Protein AF-A0A7C1UQB9-F1 (afdb_monomer)

Secondary structure (DSSP, 8-state):
---SEEEEEEE-SSTT-EEEEEEE-S-TTT--GGG-TT--HHHHHT---TTTTS-HHHHHHHHHHTT-TTTTPPPP-SSTTT-S--HHHHHHTTS----EEEEETTS-EEEEES-GGG--TT--SSSEESS--SS-PPPEEEEEETTTTEEEEESS--TTTTT-EEEEEEEEEEESSSPPPTT-EEEEESSTTPPPEEEEEEEEETTEEEEEEEEEE---TTSEEEEEETTEEEEEEEE-

pLDDT: mean 87.58, std 12.34, range [40.75, 98.19]

Sequence (240 aa):
MGHYSRLRQRQNQEVGSEDYELLKGVDDNKDQSYFLWTLGQEELSKTLFPIGKYQKSEVRKLAEKFGLPTAQKKDSQGLCFMGMLDMKEFLKEFIPEKKGQVLNESGKVVGEHDGASFYTIGQRHGFVITQKSTEEEPYYIVDKDVEKNTLTVSSKENMEHVGGRKTVTLHDTNWIGEEPKEGKSYRARVRYRGELLECSVKMLNESRAEVTFEENQIAPAGQSLVIYDGERCLGGGVID

Foldseek 3Di:
DQALWAKDFDDDPDPPDGQIFIFFQPALLRTDVLVVLQDAPVNSVVDHHPDSPDHPVVVLVVCVVVVPPCSPPDDFDDDPPPGPDDPLVVVCVPDPFDKEFEAEPVRDGQFIARAQVSDFQQDQDRTDGPRDDPDPQTKTFLDTDRVRRYTYIDSDPDLVSSVFDQKWKFFQWDFHGDDFDAPDWWWKDLAVSRDTFIWGWADPDPGMIMIGGPDTGDRTAQTWMWIGDVRTTGHTGGTD

Structure (mmCIF, N/CA/C/O backbone):
data_AF-A0A7C1UQB9-F1
#
_entry.id   AF-A0A7C1UQB9-F1
#
loop_
_atom_site.group_PDB
_atom_site.id
_atom_site.type_symbol
_atom_site.label_atom_id
_atom_site.label_alt_id
_atom_site.label_comp_id
_atom_site.label_asym_id
_atom_site.label_entity_id
_atom_site.label_seq_id
_atom_site.pdbx_PDB_ins_code
_atom_site.Cartn_x
_atom_site.Cartn_y
_atom_site.Cartn_z
_atom_site.occupancy
_atom_site.B_iso_or_equiv
_atom_site.auth_seq_id
_atom_site.auth_comp_id
_atom_site.auth_asym_id
_atom_site.auth_atom_id
_atom_site.pdbx_PDB_model_num
ATOM 1 N N . MET A 1 1 ? -18.032 6.349 5.925 1.00 85.06 1 MET A N 1
ATOM 2 C CA . MET A 1 1 ? -17.714 5.864 4.563 1.00 85.06 1 MET A CA 1
ATOM 3 C C . MET A 1 1 ? -18.116 4.403 4.388 1.00 85.06 1 MET A C 1
ATOM 5 O O . MET A 1 1 ? -18.142 3.667 5.365 1.00 85.06 1 MET A O 1
ATOM 9 N N . GLY A 1 2 ? -18.385 3.967 3.154 1.00 90.88 2 GLY A N 1
ATOM 10 C CA . GLY A 1 2 ? -18.660 2.561 2.813 1.00 90.88 2 GLY A CA 1
ATOM 11 C C . GLY A 1 2 ? -17.405 1.690 2.677 1.00 90.88 2 GLY A C 1
ATOM 12 O O . GLY A 1 2 ? -17.389 0.803 1.830 1.00 90.88 2 GLY A O 1
ATOM 13 N N . HIS A 1 3 ? -16.358 1.976 3.457 1.00 94.75 3 HIS A N 1
ATOM 14 C CA . HIS A 1 3 ? -15.124 1.194 3.469 1.00 94.75 3 HIS A CA 1
ATOM 15 C C . HIS A 1 3 ? -15.242 0.015 4.442 1.00 94.75 3 HIS A C 1
ATOM 17 O O . HIS A 1 3 ? -15.782 0.163 5.543 1.00 94.75 3 HIS A O 1
ATOM 23 N N . TYR A 1 4 ? -14.706 -1.140 4.052 1.00 96.00 4 TYR A N 1
ATOM 24 C CA . TYR A 1 4 ? -14.561 -2.326 4.901 1.00 96.00 4 TYR A CA 1
ATOM 25 C C . TYR A 1 4 ? -13.334 -2.175 5.807 1.00 96.00 4 TYR A C 1
ATOM 27 O O . TYR A 1 4 ? -12.339 -2.879 5.672 1.00 96.00 4 TYR A O 1
ATOM 35 N N . SER A 1 5 ? -13.425 -1.230 6.732 1.00 97.00 5 SER A N 1
ATOM 36 C CA . SER A 1 5 ? -12.431 -0.963 7.776 1.00 97.00 5 SER A CA 1
ATOM 37 C C . SER A 1 5 ? -13.165 -0.715 9.086 1.00 97.00 5 SER A C 1
ATOM 39 O O . SER A 1 5 ? -14.371 -0.476 9.086 1.00 97.00 5 SER A O 1
ATOM 41 N N . ARG A 1 6 ? -12.484 -0.782 10.221 1.00 97.31 6 ARG A N 1
ATOM 42 C CA . ARG A 1 6 ? -13.092 -0.495 11.524 1.00 97.31 6 ARG A CA 1
ATOM 43 C C . ARG A 1 6 ? -12.356 0.658 12.189 1.00 97.31 6 ARG A C 1
ATOM 45 O O . ARG A 1 6 ? -11.194 0.910 11.899 1.00 97.31 6 ARG A O 1
ATOM 52 N N . LEU A 1 7 ? -13.062 1.349 13.072 1.00 95.38 7 LEU A N 1
ATOM 53 C CA . LEU A 1 7 ? -12.510 2.390 13.926 1.00 95.38 7 LEU A CA 1
ATOM 54 C C . LEU A 1 7 ? -12.651 1.928 15.370 1.00 95.38 7 LEU A C 1
ATOM 56 O O . LEU A 1 7 ? -13.720 1.441 15.752 1.00 95.38 7 LEU A O 1
ATOM 60 N N . ARG A 1 8 ? -11.596 2.083 16.163 1.00 93.88 8 ARG A N 1
ATOM 61 C CA . ARG A 1 8 ? -11.641 1.880 17.609 1.00 93.88 8 ARG A CA 1
ATOM 62 C C . ARG A 1 8 ? -11.095 3.121 18.292 1.00 93.88 8 ARG A C 1
ATOM 64 O O . ARG A 1 8 ? -9.966 3.502 18.038 1.00 93.88 8 ARG A O 1
ATOM 71 N N . GLN A 1 9 ? -11.893 3.734 19.154 1.00 90.00 9 GLN A N 1
ATOM 72 C CA . GLN A 1 9 ? -11.428 4.807 20.025 1.00 90.00 9 GLN A CA 1
ATOM 73 C C . GLN A 1 9 ? -10.827 4.171 21.280 1.00 90.00 9 GLN A C 1
ATOM 75 O O . GLN A 1 9 ? -11.500 3.383 21.953 1.00 90.00 9 GLN A O 1
ATOM 80 N N . ARG A 1 10 ? -9.563 4.466 21.585 1.00 81.94 10 ARG A N 1
ATOM 81 C CA . ARG A 1 10 ? -8.972 4.107 22.872 1.00 81.94 10 ARG A CA 1
ATOM 82 C C . ARG A 1 10 ? -9.462 5.082 23.928 1.00 81.94 10 ARG A C 1
ATOM 84 O O . ARG A 1 10 ? -9.469 6.292 23.730 1.00 81.94 10 ARG A O 1
ATOM 91 N N . GLN A 1 11 ? -9.844 4.544 25.077 1.00 67.00 11 GLN A N 1
ATOM 92 C CA . GLN A 1 11 ? -10.035 5.350 26.273 1.00 67.00 11 GLN A CA 1
ATOM 93 C C . GLN A 1 11 ? -8.663 5.529 26.925 1.00 67.00 11 GLN A C 1
ATOM 95 O O . GLN A 1 11 ? -8.243 4.675 27.703 1.00 67.00 11 GLN A O 1
ATOM 100 N N . ASN A 1 12 ? -7.934 6.588 26.571 1.00 57.72 12 ASN A N 1
ATOM 101 C CA . ASN A 1 12 ? -6.757 6.965 27.348 1.00 57.72 12 ASN A CA 1
ATOM 102 C C . ASN A 1 12 ? -7.190 7.633 28.661 1.00 57.72 12 ASN A C 1
ATOM 104 O O . ASN A 1 12 ? -8.192 8.344 28.714 1.00 57.72 12 ASN A O 1
ATOM 108 N N . GLN A 1 13 ? -6.432 7.379 29.733 1.00 50.91 13 GLN A N 1
ATOM 109 C CA . GLN A 1 13 ? -6.670 7.938 31.072 1.00 50.91 13 GLN A CA 1
ATOM 110 C C . GLN A 1 13 ? -6.318 9.436 31.178 1.00 50.91 13 GLN A C 1
ATOM 112 O O . GLN A 1 13 ? -6.621 10.061 32.193 1.00 50.91 13 GLN A O 1
ATOM 117 N N . GLU A 1 14 ? -5.717 10.025 30.139 1.00 51.53 14 GLU A N 1
ATOM 118 C CA . GLU A 1 14 ? -5.469 11.465 30.051 1.00 51.53 14 GLU A CA 1
ATOM 119 C C . GLU A 1 14 ? -6.634 12.180 29.361 1.00 51.53 14 GLU A C 1
ATOM 121 O O . GLU A 1 14 ? -6.952 11.939 28.193 1.00 51.53 14 GLU A O 1
ATOM 126 N N . VAL A 1 15 ? -7.269 13.085 30.108 1.00 40.75 15 VAL A N 1
ATOM 127 C CA . VAL A 1 15 ? -8.387 13.917 29.656 1.00 40.75 15 VAL A CA 1
ATOM 128 C C . VAL A 1 15 ? -7.940 14.765 28.458 1.00 40.75 15 VAL A C 1
ATOM 130 O O . VAL A 1 15 ? -7.177 15.711 28.625 1.00 40.75 15 VAL A O 1
ATOM 133 N N . GLY A 1 16 ? -8.429 14.433 27.259 1.00 48.41 16 GLY A N 1
ATOM 134 C CA . GLY A 1 16 ? -8.216 15.216 26.034 1.00 48.41 16 GLY A CA 1
ATOM 135 C C . GLY A 1 16 ? -7.436 14.528 24.907 1.00 48.41 16 GLY A C 1
ATOM 136 O O . GLY A 1 16 ? -7.349 15.109 23.831 1.00 48.41 16 GLY A O 1
ATOM 137 N N . SER A 1 17 ? -6.913 13.308 25.101 1.00 53.34 17 SER A N 1
ATOM 138 C CA . SER A 1 17 ? -6.318 12.518 24.007 1.00 53.34 17 SER A CA 1
ATOM 139 C C . SER A 1 17 ? -7.316 11.479 23.479 1.00 53.34 17 SER A C 1
ATOM 141 O O . SER A 1 17 ? -7.445 10.375 24.005 1.00 53.34 17 SER A O 1
ATOM 143 N N . GLU A 1 18 ? -8.083 11.835 22.449 1.00 58.25 18 GLU A N 1
ATOM 144 C CA . GLU A 1 18 ? -8.834 10.834 21.687 1.00 58.25 18 GLU A CA 1
ATOM 145 C C . GLU A 1 18 ? -7.861 10.126 20.734 1.00 58.25 18 GLU A C 1
ATOM 147 O O . GLU A 1 18 ? -7.524 10.664 19.686 1.00 58.25 18 GLU A O 1
ATOM 152 N N . ASP A 1 19 ? -7.372 8.944 21.123 1.00 85.06 19 ASP A N 1
ATOM 153 C CA . ASP A 1 19 ? -6.514 8.106 20.272 1.00 85.06 19 ASP A CA 1
ATOM 154 C C . ASP A 1 19 ? -7.395 7.130 19.475 1.00 85.06 19 ASP A C 1
ATOM 156 O O . ASP A 1 19 ? -7.968 6.170 20.008 1.00 85.06 19 ASP A O 1
ATOM 160 N N . TYR A 1 20 ? -7.572 7.424 18.192 1.00 92.06 20 TYR A N 1
ATOM 161 C CA . TYR A 1 20 ? -8.331 6.628 17.241 1.00 92.06 20 TYR A CA 1
ATOM 162 C C . TYR A 1 20 ? -7.428 5.642 16.504 1.00 92.06 20 TYR A C 1
ATOM 164 O O . TYR A 1 20 ? -6.434 5.999 15.879 1.00 92.06 20 TYR A O 1
ATOM 172 N N . GLU A 1 21 ? -7.836 4.379 16.486 1.00 94.94 21 GLU A N 1
ATOM 173 C CA . GLU A 1 21 ? -7.152 3.318 15.763 1.00 94.94 21 GLU A CA 1
ATOM 174 C C . GLU A 1 21 ? -7.953 2.903 14.533 1.00 94.94 21 GLU A C 1
ATOM 176 O O . GLU A 1 21 ? -9.110 2.470 14.628 1.00 94.94 21 GLU A O 1
ATOM 181 N N . LEU A 1 22 ? -7.300 2.955 13.373 1.00 96.88 22 LEU A N 1
ATOM 182 C CA . LEU A 1 22 ? -7.785 2.299 12.170 1.00 96.88 22 LEU A CA 1
ATOM 183 C C . LEU A 1 22 ? -7.499 0.800 12.272 1.00 96.88 22 LEU A C 1
ATOM 185 O O . LEU A 1 22 ? -6.358 0.370 12.430 1.00 96.88 22 LEU A O 1
ATOM 189 N N . LEU A 1 23 ? -8.538 -0.012 12.147 1.00 97.38 23 LEU A N 1
ATOM 190 C CA . LEU A 1 23 ? -8.438 -1.464 12.171 1.00 97.38 23 LEU A CA 1
ATOM 191 C C . LEU A 1 23 ? -8.854 -2.051 10.820 1.00 97.38 23 LEU A C 1
ATOM 193 O O . LEU A 1 23 ? -9.707 -1.500 10.112 1.00 97.38 23 LEU A O 1
ATOM 197 N N . LYS A 1 24 ? -8.307 -3.223 10.498 1.00 97.50 24 LYS A N 1
ATOM 198 C CA . LYS A 1 24 ? -8.750 -4.043 9.367 1.00 97.50 24 LYS A CA 1
ATOM 199 C C . LYS A 1 24 ? -10.249 -4.338 9.447 1.00 97.50 24 LYS A C 1
ATOM 201 O O . LYS A 1 24 ? -10.800 -4.527 10.540 1.00 97.50 24 LYS A O 1
ATOM 206 N N . GLY A 1 25 ? -10.909 -4.426 8.294 1.00 96.56 25 GLY A N 1
ATOM 207 C CA . GLY A 1 25 ? -12.244 -5.027 8.213 1.00 96.56 25 GLY A CA 1
ATOM 208 C C . GLY A 1 25 ? -12.223 -6.506 8.625 1.00 96.56 25 GLY A C 1
ATOM 209 O O . GLY A 1 25 ? -11.197 -7.162 8.484 1.00 96.56 25 GLY A O 1
ATOM 210 N N . VAL A 1 26 ? -13.343 -7.042 9.124 1.00 96.12 26 VAL A N 1
ATOM 211 C CA . VAL A 1 26 ? -13.446 -8.485 9.462 1.00 96.12 26 VAL A CA 1
ATOM 212 C C . VAL A 1 26 ? -13.459 -9.407 8.236 1.00 96.12 26 VAL A C 1
ATOM 214 O O . VAL A 1 26 ? -13.219 -10.605 8.358 1.00 96.12 26 VAL A O 1
ATOM 217 N N . ASP A 1 27 ? -13.763 -8.872 7.056 1.00 94.56 27 ASP A N 1
ATOM 218 C CA . ASP A 1 27 ? -13.652 -9.586 5.783 1.00 94.56 27 ASP A CA 1
ATOM 219 C C . ASP A 1 27 ? -12.266 -9.325 5.190 1.00 94.56 27 ASP A C 1
ATOM 221 O O . ASP A 1 27 ? -12.055 -8.290 4.563 1.00 94.56 27 ASP A O 1
ATOM 225 N N . ASP A 1 28 ? -11.315 -10.240 5.374 1.00 90.31 28 ASP A N 1
ATOM 226 C CA . ASP A 1 28 ? -9.933 -10.060 4.900 1.00 90.31 28 ASP A CA 1
ATOM 227 C C . ASP A 1 28 ? -9.827 -9.842 3.380 1.00 90.31 28 ASP A C 1
ATOM 229 O O . ASP A 1 28 ? -8.943 -9.124 2.911 1.00 90.31 28 ASP A O 1
ATOM 233 N N . ASN A 1 29 ? -10.750 -10.410 2.595 1.00 89.00 29 ASN A N 1
ATOM 234 C CA . ASN A 1 29 ? -10.761 -10.259 1.136 1.00 89.00 29 ASN A CA 1
ATOM 235 C C . ASN A 1 29 ? -11.266 -8.882 0.693 1.00 89.00 29 ASN A C 1
ATOM 237 O O . ASN A 1 29 ? -11.053 -8.453 -0.454 1.00 89.00 29 ASN A O 1
ATOM 241 N N . LYS A 1 30 ? -11.994 -8.204 1.579 1.00 92.38 30 LYS A N 1
ATOM 242 C CA . LYS A 1 30 ? -12.620 -6.912 1.316 1.00 92.38 3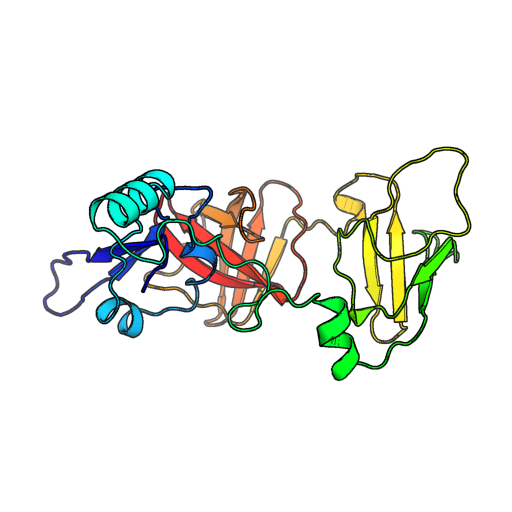0 LYS A CA 1
ATOM 243 C C . LYS A 1 30 ? -12.075 -5.801 2.186 1.00 92.38 30 LYS A C 1
ATOM 245 O O . LYS A 1 30 ? -12.398 -4.667 1.870 1.00 92.38 30 LYS A O 1
ATOM 250 N N . ASP A 1 31 ? -11.235 -6.100 3.174 1.00 94.25 31 ASP A N 1
ATOM 251 C CA . ASP A 1 31 ? -10.515 -5.136 3.998 1.00 94.25 31 ASP A CA 1
ATOM 252 C C . ASP A 1 31 ? -9.956 -4.012 3.127 1.00 94.25 31 ASP A C 1
ATOM 254 O O . ASP A 1 31 ? -9.338 -4.258 2.092 1.00 94.25 31 ASP A O 1
ATOM 258 N N . GLN A 1 32 ? -10.225 -2.774 3.525 1.00 95.44 32 GLN A N 1
ATOM 259 C CA . GLN A 1 32 ? -9.829 -1.572 2.795 1.00 95.44 32 GLN A CA 1
ATOM 260 C C . GLN A 1 32 ? -8.933 -0.655 3.623 1.00 95.44 32 GLN A C 1
ATOM 262 O O . GLN A 1 32 ? -8.628 0.448 3.177 1.00 95.44 32 GLN A O 1
ATOM 267 N N . SER A 1 33 ? -8.458 -1.109 4.787 1.00 96.69 33 SER A N 1
ATOM 268 C CA . SER A 1 33 ? -7.505 -0.358 5.614 1.00 96.69 33 SER A CA 1
ATOM 269 C C . SER A 1 33 ? -6.250 0.055 4.836 1.00 96.69 33 SER A C 1
ATOM 271 O O . SER A 1 33 ? -5.761 1.161 5.025 1.00 96.69 33 SER A O 1
ATOM 273 N N . TYR A 1 34 ? -5.811 -0.774 3.880 1.00 96.94 34 TYR A N 1
ATOM 274 C CA . TYR A 1 34 ? -4.671 -0.495 3.000 1.00 96.94 34 TYR A CA 1
ATOM 275 C C . TYR A 1 34 ? -4.805 0.817 2.216 1.00 96.94 34 TYR A C 1
ATOM 277 O O . TYR A 1 34 ? -3.799 1.434 1.923 1.00 96.94 34 TYR A O 1
ATOM 285 N N . PHE A 1 35 ? -6.012 1.267 1.866 1.00 96.06 35 PHE A N 1
ATOM 286 C CA . PHE A 1 35 ? -6.196 2.530 1.134 1.00 96.06 35 PHE A CA 1
ATOM 287 C C . PHE A 1 35 ? -6.356 3.746 2.046 1.00 96.06 35 PHE A C 1
ATOM 289 O O . PHE A 1 35 ? -6.451 4.867 1.562 1.00 96.06 35 PHE A O 1
ATOM 296 N N . LEU A 1 36 ? -6.446 3.525 3.355 1.00 96.75 36 LEU A N 1
ATOM 297 C CA . LEU A 1 36 ? -6.761 4.551 4.345 1.00 96.75 36 LEU A CA 1
ATOM 298 C C . LEU A 1 36 ? -5.555 4.871 5.239 1.00 96.75 36 LEU A C 1
ATOM 300 O O . LEU A 1 36 ? -5.718 5.535 6.258 1.00 96.75 36 LEU A O 1
ATOM 304 N N . TRP A 1 37 ? -4.357 4.400 4.873 1.00 96.44 37 TRP A N 1
ATOM 305 C CA . TRP A 1 37 ? -3.131 4.591 5.655 1.00 96.44 37 TRP A CA 1
ATOM 306 C C . TRP A 1 37 ? -2.721 6.063 5.789 1.00 96.44 37 TRP A C 1
ATOM 308 O O . TRP A 1 37 ? -2.002 6.398 6.722 1.00 96.44 37 TRP A O 1
ATOM 318 N N . THR A 1 38 ? -3.191 6.930 4.888 1.00 95.94 38 THR A N 1
ATOM 319 C CA . THR A 1 38 ? -2.917 8.375 4.880 1.00 95.94 38 THR A CA 1
ATOM 320 C C . THR A 1 38 ? -3.830 9.182 5.805 1.00 95.94 38 THR A C 1
ATOM 322 O O . THR A 1 38 ? -3.661 10.392 5.900 1.00 95.94 38 THR A O 1
ATOM 325 N N . LEU A 1 39 ? -4.847 8.569 6.424 1.00 95.12 39 LEU A N 1
ATOM 326 C CA . LEU A 1 39 ? -5.713 9.282 7.369 1.00 95.12 39 LEU A CA 1
ATOM 327 C C . LEU A 1 39 ? -4.944 9.578 8.663 1.00 95.12 39 LEU A C 1
ATOM 329 O O . LEU A 1 39 ? -4.170 8.739 9.114 1.00 95.12 39 LEU A O 1
ATOM 333 N N . GLY A 1 40 ? -5.170 10.740 9.273 1.00 92.94 40 GLY A N 1
ATOM 334 C CA . GLY A 1 40 ? -4.663 11.087 10.597 1.00 92.94 40 GLY A CA 1
ATOM 335 C C . GLY A 1 40 ? -5.748 11.005 11.674 1.00 92.94 40 GLY A C 1
ATOM 336 O O . GLY A 1 40 ? -6.897 10.625 11.424 1.00 92.94 40 GLY A O 1
ATOM 337 N N . GLN A 1 41 ? -5.384 11.381 12.902 1.00 92.44 41 GLN A N 1
ATOM 338 C CA . GLN A 1 41 ? -6.307 11.405 14.044 1.00 92.44 41 GLN A CA 1
ATOM 339 C C . GLN A 1 41 ? -7.515 12.319 13.803 1.00 92.44 41 GLN A C 1
ATOM 341 O O . GLN A 1 41 ? -8.647 11.948 14.122 1.00 92.44 41 GLN A O 1
ATOM 346 N N . GLU A 1 42 ? -7.302 13.492 13.198 1.00 91.81 42 GLU A N 1
ATOM 347 C CA . GLU A 1 42 ? -8.382 14.445 12.947 1.00 91.81 42 GLU A CA 1
ATOM 348 C C . GLU A 1 42 ? -9.429 13.860 11.987 1.00 91.81 42 GLU A C 1
ATOM 350 O O . GLU A 1 42 ? -10.628 13.902 12.278 1.00 91.81 42 GLU A O 1
ATOM 355 N N . GLU A 1 43 ? -9.008 13.266 10.868 1.00 93.88 43 GLU A N 1
ATOM 356 C CA . GLU A 1 43 ? -9.931 12.657 9.909 1.00 93.88 43 GLU A CA 1
ATOM 357 C C . GLU A 1 43 ? -10.656 11.456 10.517 1.00 93.88 43 GLU A C 1
ATOM 359 O O . GLU A 1 43 ? -11.862 11.278 10.304 1.00 93.88 43 GLU A O 1
ATOM 364 N N . LEU A 1 44 ? -9.943 10.632 11.290 1.00 94.19 44 LEU A N 1
ATOM 365 C CA . LEU A 1 44 ? -10.526 9.467 11.948 1.00 94.19 44 LEU A CA 1
ATOM 366 C C . LEU A 1 44 ? -11.573 9.858 12.995 1.00 94.19 44 LEU A C 1
ATOM 368 O O . LEU A 1 44 ? -12.626 9.218 13.032 1.00 94.19 44 LEU A O 1
ATOM 372 N N . SER A 1 45 ? -11.360 10.942 13.750 1.00 92.50 45 SER A N 1
ATOM 373 C CA . SER A 1 45 ? -12.326 11.444 14.744 1.00 92.50 45 SER A CA 1
ATOM 374 C C . SER A 1 45 ? -13.690 11.802 14.142 1.00 92.50 45 SER A C 1
ATOM 376 O O . SER A 1 45 ? -14.732 11.688 14.788 1.00 92.50 45 SER A O 1
ATOM 378 N N . LYS A 1 46 ? -13.703 12.175 12.858 1.00 93.81 46 LYS A N 1
ATOM 379 C CA . LYS A 1 46 ? -14.898 12.593 12.110 1.00 93.81 46 LYS A CA 1
ATOM 380 C C . LYS A 1 46 ? -15.442 11.487 11.199 1.00 93.81 46 LYS A C 1
ATOM 382 O O . LYS A 1 46 ? -16.378 11.721 10.432 1.00 93.81 46 LYS A O 1
ATOM 387 N N . THR A 1 47 ? -14.880 10.276 11.257 1.00 94.38 47 THR A N 1
ATOM 388 C CA . THR A 1 47 ? -15.195 9.190 10.322 1.00 94.38 47 THR A CA 1
ATOM 389 C C . THR A 1 47 ? -15.942 8.037 10.988 1.00 94.38 47 THR A C 1
ATOM 391 O O . THR A 1 47 ? -15.607 7.571 12.067 1.00 94.38 47 THR A O 1
ATOM 394 N N . LEU A 1 48 ? -16.941 7.491 10.287 1.00 95.25 48 LEU A N 1
ATOM 395 C CA . LEU A 1 48 ? -17.626 6.253 10.671 1.00 95.25 48 LEU A CA 1
ATOM 396 C C . LEU A 1 48 ? -17.443 5.169 9.607 1.00 95.25 48 LEU A C 1
ATOM 398 O O . LEU A 1 48 ? -17.662 5.420 8.417 1.00 95.25 48 LEU A O 1
ATOM 402 N N . PHE A 1 49 ? -17.144 3.941 10.037 1.00 96.50 49 PHE A N 1
ATOM 403 C CA . PHE A 1 49 ? -17.099 2.755 9.174 1.00 96.50 49 PHE A CA 1
ATOM 404 C C . PHE A 1 49 ? -18.181 1.732 9.568 1.00 96.50 49 PHE A C 1
ATOM 406 O O . PHE A 1 49 ? -17.906 0.744 10.251 1.00 96.50 49 PHE A O 1
ATOM 413 N N . PRO A 1 50 ? -19.446 1.944 9.162 1.00 95.31 50 PRO A N 1
ATOM 414 C CA . PRO A 1 50 ? -20.569 1.127 9.623 1.00 95.31 50 PRO A CA 1
ATOM 415 C C . PRO A 1 50 ? -20.507 -0.332 9.154 1.00 95.31 50 PRO A C 1
ATOM 417 O O . PRO A 1 50 ? -21.091 -1.199 9.806 1.00 95.31 50 PRO A O 1
ATOM 420 N N . ILE A 1 51 ? -19.810 -0.607 8.045 1.00 95.88 51 ILE A N 1
ATOM 421 C CA . ILE A 1 51 ? -19.824 -1.921 7.394 1.00 95.88 51 ILE A CA 1
ATOM 422 C C . ILE A 1 51 ? -18.595 -2.791 7.668 1.00 95.88 51 ILE A C 1
ATOM 424 O O . ILE A 1 51 ? -18.652 -3.985 7.409 1.00 95.88 51 ILE A O 1
ATOM 428 N N . GLY A 1 52 ? -17.498 -2.256 8.213 1.00 95.31 52 GLY A N 1
ATOM 429 C CA . GLY A 1 52 ? -16.262 -3.040 8.358 1.00 95.31 52 GLY A CA 1
ATOM 430 C C . GLY A 1 52 ? -16.294 -4.128 9.429 1.00 95.31 52 GLY A C 1
ATOM 431 O O . GLY A 1 52 ? -15.313 -4.844 9.590 1.00 95.31 52 GLY A O 1
ATOM 432 N N . LYS A 1 53 ? -17.412 -4.261 10.146 1.00 96.25 53 LYS A N 1
ATOM 433 C CA . LYS A 1 53 ? -17.724 -5.348 11.086 1.00 96.25 53 LYS A CA 1
ATOM 434 C C . LYS A 1 53 ? -18.576 -6.468 10.468 1.00 96.25 53 LYS A C 1
ATOM 436 O O . LYS A 1 53 ? -18.997 -7.358 11.193 1.00 96.25 53 LYS A O 1
ATOM 441 N N . TYR A 1 54 ? -18.817 -6.423 9.159 1.00 96.50 54 TYR A N 1
ATOM 442 C CA . TYR A 1 54 ? -19.576 -7.433 8.427 1.00 96.50 54 TYR A CA 1
ATOM 443 C C . TYR A 1 54 ? -18.743 -8.049 7.307 1.00 96.50 54 TYR A C 1
ATOM 445 O O . TYR A 1 54 ? -17.945 -7.368 6.658 1.00 96.50 54 TYR A O 1
ATOM 453 N N . GLN A 1 55 ? -19.013 -9.319 7.022 1.00 96.50 55 GLN A N 1
ATOM 454 C CA . GLN A 1 55 ? -18.646 -9.940 5.757 1.00 96.50 55 GLN A CA 1
ATOM 455 C C . GLN A 1 55 ? -19.405 -9.268 4.612 1.00 96.50 55 GLN A C 1
ATOM 457 O O . GLN A 1 55 ? -20.570 -8.877 4.747 1.00 96.50 55 GLN A O 1
ATOM 462 N N . LYS A 1 56 ? -18.794 -9.177 3.430 1.00 93.44 56 LYS A N 1
ATOM 463 C CA . LYS A 1 56 ? -19.463 -8.603 2.250 1.00 93.44 56 LYS A CA 1
ATOM 464 C C . LYS A 1 56 ? -20.776 -9.308 1.912 1.00 93.44 56 LYS A C 1
ATOM 466 O O . LYS A 1 56 ? -21.730 -8.666 1.467 1.00 93.44 56 LYS A O 1
ATOM 471 N N . SER A 1 57 ? -20.830 -10.620 2.126 1.00 94.19 57 SER A N 1
ATOM 472 C CA . SER A 1 57 ? -22.036 -11.427 1.934 1.00 94.19 57 SER A CA 1
ATOM 473 C C . SER A 1 57 ? -23.168 -11.015 2.882 1.00 94.19 57 SER A C 1
ATOM 475 O O . SER A 1 57 ? -24.322 -10.962 2.463 1.00 94.19 57 SER A O 1
ATOM 477 N N . GLU A 1 58 ? -22.858 -10.651 4.126 1.00 95.56 58 GLU A N 1
ATOM 478 C CA . GLU A 1 58 ? -23.835 -10.160 5.104 1.00 95.56 58 GLU A CA 1
ATOM 479 C C . GLU A 1 58 ? -24.359 -8.778 4.720 1.00 95.56 58 GLU A C 1
ATOM 481 O O . GLU A 1 58 ? -25.567 -8.551 4.751 1.00 95.56 58 GLU A O 1
ATOM 486 N N . VAL A 1 59 ? -23.480 -7.878 4.265 1.00 95.00 59 VAL A N 1
ATOM 487 C CA . VAL A 1 59 ? -23.891 -6.555 3.767 1.00 95.00 59 VAL A CA 1
ATOM 488 C C . VAL A 1 59 ? -24.852 -6.686 2.582 1.00 95.00 59 VAL A C 1
ATOM 490 O O . VAL A 1 59 ? -25.839 -5.953 2.521 1.00 95.00 59 VAL A O 1
ATOM 493 N N . ARG A 1 60 ? -24.625 -7.642 1.667 1.00 93.62 60 ARG A N 1
ATOM 494 C CA . ARG A 1 60 ? -25.565 -7.917 0.564 1.00 93.62 60 ARG A CA 1
ATOM 495 C C . ARG A 1 60 ? -26.911 -8.440 1.056 1.00 93.62 60 ARG A C 1
ATOM 497 O O . ARG A 1 60 ? -27.934 -7.906 0.643 1.00 93.62 60 ARG A O 1
ATOM 504 N N . LYS A 1 61 ? -26.921 -9.397 1.989 1.00 95.44 61 LYS A N 1
ATOM 505 C CA . LYS A 1 61 ? -28.164 -9.901 2.603 1.00 95.44 61 LYS A CA 1
ATOM 506 C C . LYS A 1 61 ? -28.955 -8.789 3.292 1.00 95.44 61 LYS A C 1
ATOM 508 O O . LYS A 1 61 ? -30.175 -8.743 3.177 1.00 95.44 61 LYS A O 1
ATOM 513 N N . LEU A 1 62 ? -28.277 -7.876 3.991 1.00 95.44 62 LEU A N 1
ATOM 514 C CA . LEU A 1 62 ? -28.916 -6.707 4.598 1.00 95.44 62 LEU A CA 1
ATOM 515 C C . LEU A 1 62 ? -29.493 -5.776 3.526 1.00 95.44 62 LEU A C 1
ATOM 517 O O . LEU A 1 62 ? -30.639 -5.355 3.647 1.00 95.44 62 LEU A O 1
ATOM 521 N N . ALA A 1 63 ? -28.740 -5.494 2.462 1.00 95.75 63 ALA A N 1
ATOM 522 C CA . ALA A 1 63 ? -29.217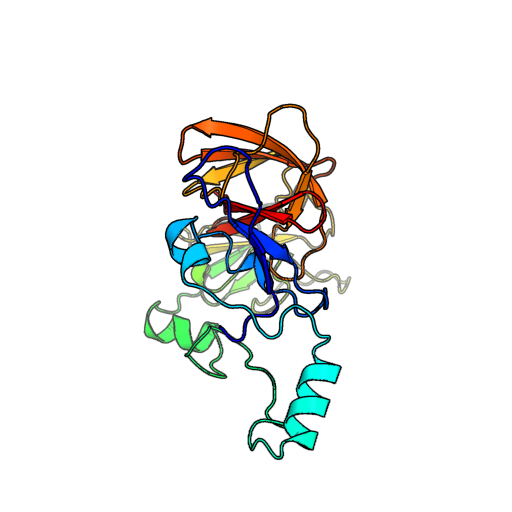 -4.659 1.364 1.00 95.75 63 ALA A CA 1
ATOM 523 C C . ALA A 1 63 ? -30.461 -5.250 0.676 1.00 95.75 63 ALA A C 1
ATOM 525 O O . ALA A 1 63 ? -31.409 -4.513 0.418 1.00 95.75 63 ALA A O 1
ATOM 526 N N . GLU A 1 64 ? -30.490 -6.564 0.438 1.00 95.50 64 GLU A N 1
ATOM 527 C CA . GLU A 1 64 ? -31.665 -7.280 -0.080 1.00 95.50 64 GLU A CA 1
ATOM 528 C C . GLU A 1 64 ? -32.845 -7.202 0.893 1.00 95.50 64 GLU A C 1
ATOM 530 O O . GLU A 1 64 ? -33.945 -6.818 0.501 1.00 95.50 64 GLU A O 1
ATOM 535 N N . LYS A 1 65 ? -32.607 -7.499 2.179 1.00 96.94 65 LYS A N 1
ATOM 536 C CA . LYS A 1 65 ? -33.628 -7.455 3.236 1.00 96.94 65 LYS A CA 1
ATOM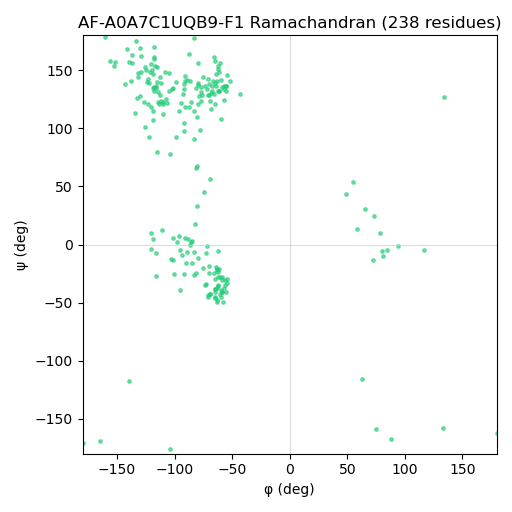 537 C C . LYS A 1 65 ? -34.294 -6.082 3.349 1.00 96.94 65 LYS A C 1
ATOM 539 O O . LYS A 1 65 ? -35.490 -6.010 3.612 1.00 96.94 65 LYS A O 1
ATOM 544 N N . PHE A 1 66 ? -33.530 -5.006 3.173 1.00 96.69 66 PHE A N 1
ATOM 545 C CA . PHE A 1 66 ? -34.034 -3.632 3.225 1.00 96.69 66 PHE A CA 1
ATOM 546 C C . PHE A 1 66 ? -34.487 -3.087 1.861 1.00 96.69 66 PHE A C 1
ATOM 548 O O . PHE A 1 66 ? -34.833 -1.912 1.770 1.00 96.69 66 PHE A O 1
ATOM 555 N N . GLY A 1 67 ? -34.492 -3.908 0.805 1.00 95.25 67 GLY A N 1
ATOM 556 C CA . GLY A 1 67 ? -34.969 -3.507 -0.520 1.00 95.25 67 GLY A CA 1
ATOM 557 C C . GLY A 1 67 ? -34.125 -2.417 -1.186 1.00 95.25 67 GLY A C 1
ATOM 558 O O . GLY A 1 67 ? -34.655 -1.604 -1.942 1.00 95.25 67 GLY 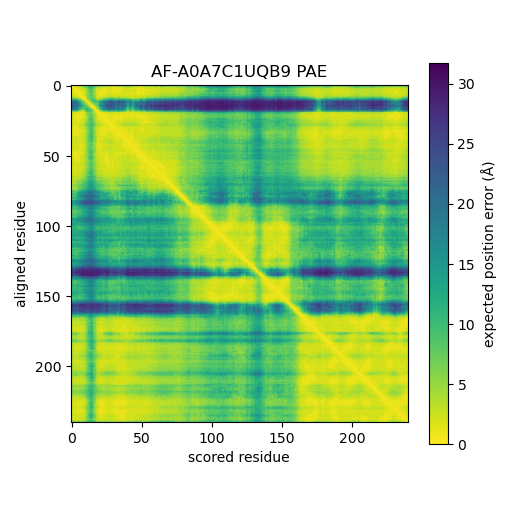A O 1
ATOM 559 N N . LEU A 1 68 ? -32.819 -2.358 -0.903 1.00 95.38 68 LEU A N 1
ATOM 560 C CA . LEU A 1 68 ? -31.942 -1.344 -1.488 1.00 95.38 68 LEU A CA 1
ATOM 561 C C . LEU A 1 68 ? -31.692 -1.637 -2.980 1.00 95.38 68 LEU A C 1
ATOM 563 O O . LEU A 1 68 ? -31.299 -2.754 -3.325 1.00 95.38 68 LEU A O 1
ATOM 567 N N . PRO A 1 69 ? -31.792 -0.639 -3.880 1.00 91.06 69 PRO A N 1
ATOM 568 C CA . PRO A 1 69 ? -31.598 -0.842 -5.322 1.00 91.06 69 PRO A CA 1
ATOM 569 C C . PRO A 1 69 ? -30.168 -1.276 -5.682 1.00 91.06 69 PRO A C 1
ATOM 571 O O . PRO A 1 69 ? -29.917 -1.837 -6.745 1.00 91.06 69 PRO A O 1
ATOM 574 N N . THR A 1 70 ? -29.209 -1.034 -4.789 1.00 90.38 70 THR A N 1
ATOM 575 C CA . THR A 1 70 ? -27.803 -1.413 -4.951 1.00 90.38 70 THR A CA 1
ATOM 576 C C . THR A 1 70 ? -27.489 -2.834 -4.482 1.00 90.38 70 THR A C 1
ATOM 578 O O . THR A 1 70 ? -26.342 -3.254 -4.622 1.00 90.38 70 THR A O 1
ATOM 581 N N . ALA A 1 71 ? -28.466 -3.592 -3.968 1.00 89.62 71 ALA A N 1
ATOM 582 C CA . ALA A 1 71 ? -28.251 -4.919 -3.385 1.00 89.62 71 ALA A CA 1
ATOM 583 C C . ALA A 1 71 ? -27.540 -5.904 -4.334 1.00 89.62 71 ALA A C 1
ATOM 585 O O . ALA A 1 71 ? -26.620 -6.609 -3.919 1.00 89.62 71 ALA A O 1
ATOM 586 N N . GLN A 1 72 ? -27.911 -5.886 -5.620 1.00 86.06 72 GLN A N 1
ATOM 587 C CA . GLN A 1 72 ? -27.323 -6.739 -6.664 1.00 86.06 72 GLN A CA 1
ATOM 588 C C . GLN A 1 72 ? -26.247 -6.039 -7.504 1.00 86.06 72 GLN A C 1
ATOM 590 O O . GLN A 1 72 ? -25.711 -6.625 -8.448 1.00 86.06 72 GLN A O 1
ATOM 595 N N . LYS A 1 73 ? -25.909 -4.779 -7.196 1.00 87.12 73 LYS A N 1
ATOM 596 C CA . LYS A 1 73 ? -24.905 -4.042 -7.967 1.00 87.12 73 LYS A CA 1
ATOM 597 C C . LYS A 1 73 ? -23.538 -4.711 -7.783 1.00 87.12 73 LYS A C 1
ATOM 599 O O . LYS A 1 73 ? -23.103 -4.973 -6.659 1.00 87.12 73 LYS A O 1
ATOM 604 N N . LYS A 1 74 ? -22.853 -4.988 -8.899 1.00 84.31 74 LYS A N 1
ATOM 605 C CA . LYS A 1 74 ? -21.476 -5.502 -8.878 1.00 84.31 74 LYS A CA 1
ATOM 606 C C . LYS A 1 74 ? -20.548 -4.492 -8.199 1.00 84.31 74 LYS A C 1
ATOM 608 O O . LYS A 1 74 ? -20.765 -3.284 -8.277 1.00 84.31 74 LYS A O 1
ATOM 613 N N . ASP A 1 75 ? -19.516 -5.007 -7.538 1.00 78.81 75 ASP A N 1
ATOM 614 C CA . ASP A 1 75 ? -18.495 -4.166 -6.916 1.00 78.81 75 ASP A CA 1
ATOM 615 C C . ASP A 1 75 ? -17.742 -3.390 -8.002 1.00 78.81 75 ASP A C 1
ATOM 617 O O . ASP A 1 75 ? -17.411 -3.961 -9.045 1.00 78.81 75 ASP A O 1
ATOM 621 N N . SER A 1 76 ? -17.447 -2.115 -7.743 1.00 73.69 76 SER A N 1
ATOM 622 C CA . SER A 1 76 ? -16.609 -1.307 -8.629 1.00 73.69 76 SER A CA 1
ATOM 623 C C . SER A 1 76 ? -15.256 -1.992 -8.853 1.00 73.69 76 SER A C 1
ATOM 625 O O . SER A 1 76 ? -14.657 -2.516 -7.912 1.00 73.69 76 SER A O 1
ATOM 627 N N . GLN A 1 77 ? -14.803 -2.005 -10.104 1.00 69.88 77 GLN A N 1
ATOM 628 C CA . GLN A 1 77 ? -13.469 -2.433 -10.525 1.00 69.88 77 GLN A CA 1
ATOM 629 C C . GLN A 1 77 ? -12.756 -1.221 -11.137 1.00 69.88 77 GLN A C 1
ATOM 631 O O . GLN A 1 77 ? -13.435 -0.331 -11.647 1.00 69.88 77 GLN A O 1
ATOM 636 N N . GLY A 1 78 ? -11.422 -1.202 -11.104 1.00 66.62 78 GLY A N 1
ATOM 637 C CA . GLY A 1 78 ? -10.616 -0.116 -11.675 1.00 66.62 78 GLY A CA 1
ATOM 638 C C . GLY A 1 78 ? -10.354 1.045 -10.711 1.00 66.62 78 GLY A C 1
ATOM 639 O O . GLY A 1 78 ? -10.557 0.923 -9.499 1.00 66.62 78 GLY A O 1
ATOM 640 N N . LEU A 1 79 ? -9.860 2.163 -11.253 1.00 67.19 79 LEU A N 1
ATOM 641 C CA . LEU A 1 79 ? -9.589 3.373 -10.479 1.00 67.19 79 LEU A CA 1
ATOM 642 C C . LEU A 1 79 ? -10.877 3.945 -9.886 1.00 67.19 79 LEU A C 1
ATOM 644 O O . LEU A 1 79 ? -11.936 3.966 -10.522 1.00 67.19 79 LEU A O 1
ATOM 648 N N . CYS A 1 80 ? -10.774 4.426 -8.645 1.00 67.12 80 CYS A N 1
ATOM 649 C CA . CYS A 1 80 ? -11.906 5.037 -7.966 1.00 67.12 80 CYS A CA 1
ATOM 650 C C . CYS A 1 80 ? -12.467 6.177 -8.834 1.00 67.12 80 CYS A C 1
ATOM 652 O O . CYS A 1 80 ? -11.710 6.958 -9.401 1.00 67.12 80 CYS A O 1
ATOM 654 N N . PHE A 1 81 ? -13.795 6.252 -8.939 1.00 66.44 81 PHE A N 1
ATOM 655 C CA . PHE A 1 81 ? -14.546 7.282 -9.672 1.00 66.44 81 PHE A CA 1
ATOM 656 C C . PHE A 1 81 ? -14.516 7.244 -11.211 1.00 66.44 81 PHE A C 1
ATOM 658 O O . PHE A 1 81 ? -15.391 7.866 -11.807 1.00 66.44 81 PHE A O 1
ATOM 665 N N . MET A 1 82 ? -13.626 6.486 -11.864 1.00 59.34 82 MET A N 1
ATOM 666 C CA . MET A 1 82 ? -13.533 6.473 -13.342 1.00 59.34 82 MET A CA 1
ATOM 667 C C . MET A 1 82 ? -14.311 5.345 -14.040 1.00 59.34 82 MET A C 1
ATOM 669 O O . MET A 1 82 ? -14.435 5.335 -15.261 1.00 59.34 82 MET A O 1
ATOM 673 N N . GLY A 1 83 ? -14.917 4.426 -13.283 1.00 64.25 83 GLY A N 1
ATOM 674 C CA . GLY A 1 83 ? -15.730 3.342 -13.846 1.00 64.25 83 GLY A CA 1
ATOM 675 C C . GLY A 1 83 ? -14.896 2.228 -14.491 1.00 64.25 83 GLY A C 1
ATOM 676 O O . GLY A 1 83 ? -13.734 2.035 -14.149 1.00 64.25 83 GLY A O 1
ATOM 677 N N . MET A 1 84 ? -15.511 1.450 -15.393 1.00 62.00 84 MET A N 1
ATOM 678 C CA . MET A 1 84 ? -14.842 0.363 -16.128 1.00 62.00 84 MET A CA 1
ATOM 679 C C . MET A 1 84 ? -14.063 0.931 -17.321 1.00 62.00 84 MET A C 1
ATOM 681 O O . MET A 1 84 ? -14.443 0.708 -18.465 1.00 62.00 84 MET A O 1
ATOM 685 N N . LEU A 1 85 ? -13.025 1.713 -17.048 1.00 66.94 85 LEU A N 1
ATOM 686 C CA . LEU A 1 85 ? -12.102 2.194 -18.069 1.00 66.94 85 LEU A CA 1
ATOM 687 C C . LEU A 1 85 ? -10.830 1.343 -18.020 1.00 66.94 85 LEU A C 1
ATOM 689 O O . LEU A 1 85 ? -10.318 1.063 -16.931 1.00 66.94 85 LEU A O 1
ATOM 693 N N . ASP A 1 86 ? -10.334 0.908 -19.177 1.00 75.81 86 ASP A N 1
ATOM 694 C CA . ASP A 1 86 ? -9.038 0.242 -19.240 1.00 75.81 86 ASP A CA 1
ATOM 695 C C . ASP A 1 86 ? -7.926 1.252 -18.916 1.00 75.81 86 ASP A C 1
ATOM 697 O O . ASP A 1 86 ? -7.875 2.357 -19.457 1.00 75.81 86 ASP A O 1
ATOM 701 N N . MET A 1 87 ? -7.032 0.882 -17.998 1.00 77.94 87 MET A N 1
ATOM 702 C CA . MET A 1 87 ? -5.972 1.776 -17.526 1.00 77.94 87 MET A CA 1
ATOM 703 C C . MET A 1 87 ? -5.009 2.189 -18.635 1.00 77.94 87 MET A C 1
ATOM 705 O O . MET A 1 87 ? -4.512 3.314 -18.624 1.00 77.94 87 MET A O 1
ATOM 709 N N . LYS A 1 88 ? -4.729 1.291 -19.585 1.00 78.06 88 LYS A N 1
ATOM 710 C CA . LYS A 1 88 ? -3.846 1.594 -20.708 1.00 78.06 88 LYS A CA 1
ATOM 711 C C . LYS A 1 88 ? -4.537 2.565 -21.657 1.00 78.06 88 LYS A C 1
ATOM 713 O O . LYS A 1 88 ? -3.900 3.522 -22.081 1.00 78.06 88 LYS A O 1
ATOM 718 N N . GLU A 1 89 ? -5.819 2.356 -21.954 1.00 81.31 89 GLU A N 1
ATOM 719 C CA . GLU A 1 89 ? -6.607 3.290 -22.772 1.00 81.31 89 GLU A CA 1
ATOM 720 C C . GLU A 1 89 ? -6.670 4.685 -22.146 1.00 81.31 89 GLU A C 1
ATOM 722 O O . GLU A 1 89 ? -6.388 5.664 -22.830 1.00 81.31 89 GLU A O 1
ATOM 727 N N . PHE A 1 90 ? -6.924 4.775 -20.838 1.00 83.69 90 PHE A N 1
ATOM 728 C CA . PHE A 1 90 ? -6.915 6.048 -20.116 1.00 83.69 90 PHE A CA 1
ATOM 729 C C . PHE A 1 90 ? -5.569 6.768 -20.221 1.00 83.69 90 PHE A C 1
ATOM 731 O O . PHE A 1 90 ? -5.503 7.946 -20.558 1.00 83.69 90 PHE A O 1
ATOM 738 N N . LEU A 1 91 ? -4.469 6.060 -19.945 1.00 85.38 91 LEU A N 1
ATOM 739 C CA . LEU A 1 91 ? -3.142 6.669 -19.965 1.00 85.38 91 LEU A CA 1
ATOM 740 C C . LEU A 1 91 ? -2.742 7.139 -21.369 1.00 85.38 91 LEU A C 1
ATOM 742 O O . LEU A 1 91 ? -2.016 8.125 -21.468 1.00 85.38 91 LEU A O 1
ATOM 746 N N . LYS A 1 92 ? -3.228 6.496 -22.441 1.00 85.19 92 LYS A N 1
ATOM 747 C CA . LYS A 1 92 ? -2.974 6.921 -23.830 1.00 85.19 92 LYS A CA 1
ATOM 748 C C . LYS A 1 92 ? -3.544 8.303 -24.162 1.00 85.19 92 LYS A C 1
ATOM 750 O O . LYS A 1 92 ? -3.046 8.939 -25.087 1.00 85.19 92 LYS A O 1
ATOM 755 N N . GLU A 1 93 ? -4.539 8.788 -23.420 1.00 86.19 93 GLU A N 1
ATOM 756 C CA . GLU A 1 93 ? -5.065 10.150 -23.598 1.00 86.19 93 GLU A CA 1
ATOM 757 C C . GLU A 1 93 ? -4.071 11.227 -23.132 1.00 86.19 93 GLU A C 1
ATOM 759 O O . GLU A 1 93 ? -4.103 12.355 -23.623 1.00 86.19 93 GLU A O 1
ATOM 764 N N . PHE A 1 94 ? -3.162 10.879 -22.213 1.00 86.81 94 PHE A N 1
ATOM 765 C CA . PHE A 1 94 ? -2.234 11.820 -21.575 1.00 86.81 94 PHE A CA 1
ATOM 766 C C . PHE A 1 94 ? -0.762 11.544 -21.897 1.00 86.81 94 PHE A C 1
ATOM 768 O O . PHE A 1 94 ? 0.060 12.458 -21.873 1.00 86.81 94 PHE A O 1
ATOM 775 N N . ILE A 1 95 ? -0.416 10.290 -22.190 1.00 87.50 95 ILE A N 1
ATOM 776 C CA . ILE A 1 95 ? 0.947 9.831 -22.451 1.00 87.50 95 ILE A CA 1
ATOM 777 C C . ILE A 1 95 ? 0.997 9.281 -23.880 1.00 87.50 95 ILE A C 1
ATOM 779 O O . ILE A 1 95 ? 0.365 8.258 -24.158 1.00 87.50 95 ILE A O 1
ATOM 783 N N . PRO A 1 96 ? 1.760 9.913 -24.792 1.00 85.94 96 PRO A N 1
ATOM 784 C CA . PRO A 1 96 ? 1.909 9.421 -26.152 1.00 85.94 96 PRO A CA 1
ATOM 785 C C . PRO A 1 96 ? 2.488 8.007 -26.185 1.00 85.94 96 PRO A C 1
ATOM 787 O O . PRO A 1 96 ? 3.477 7.700 -25.516 1.00 85.94 96 PRO A O 1
ATOM 790 N N . GLU A 1 97 ? 1.898 7.156 -27.017 1.00 88.62 97 GLU A N 1
ATOM 791 C CA . GLU A 1 97 ? 2.403 5.811 -27.262 1.00 88.62 97 GLU A CA 1
ATOM 792 C C . GLU A 1 97 ? 3.719 5.884 -28.045 1.00 88.62 97 GLU A C 1
ATOM 794 O O . GLU A 1 97 ? 3.789 6.467 -29.131 1.00 88.62 97 GLU A O 1
ATOM 799 N N . LYS A 1 98 ? 4.779 5.285 -27.496 1.00 91.19 98 LYS A N 1
ATOM 800 C CA . LYS A 1 98 ? 6.082 5.198 -28.156 1.00 91.19 98 LYS A CA 1
ATOM 801 C C . LYS A 1 98 ? 6.597 3.781 -28.021 1.00 91.19 98 LYS A C 1
ATOM 803 O O . LYS A 1 98 ? 6.950 3.348 -26.925 1.00 91.19 98 LYS A O 1
ATOM 808 N N . LYS A 1 99 ? 6.696 3.079 -29.149 1.00 93.69 99 LYS A N 1
ATOM 809 C CA . LYS A 1 99 ? 7.249 1.727 -29.162 1.00 93.69 99 LYS A CA 1
ATOM 810 C C . LYS A 1 99 ? 8.666 1.701 -28.595 1.00 93.69 99 LYS A C 1
ATOM 812 O O . LYS A 1 99 ? 9.494 2.553 -28.928 1.00 93.69 99 LYS A O 1
ATOM 817 N N . GLY A 1 100 ? 8.909 0.732 -27.727 1.00 94.44 100 GLY A N 1
ATOM 818 C CA . GLY A 1 100 ? 10.186 0.503 -27.065 1.00 94.44 100 GLY A CA 1
ATOM 819 C C . GLY A 1 100 ? 10.625 -0.951 -27.180 1.00 94.44 100 GLY A C 1
ATOM 820 O O . GLY A 1 100 ? 9.861 -1.816 -27.620 1.00 94.44 100 GLY A O 1
ATOM 821 N N . GLN A 1 101 ? 11.877 -1.211 -26.814 1.00 96.31 101 GLN A N 1
ATOM 822 C CA . GLN A 1 101 ? 12.480 -2.538 -26.914 1.00 96.31 101 GLN A CA 1
ATOM 823 C C . GLN A 1 101 ? 12.295 -3.318 -25.614 1.00 96.31 101 GLN A C 1
ATOM 825 O O . GLN A 1 101 ? 12.494 -2.789 -24.519 1.00 96.31 101 GLN A O 1
ATOM 830 N N . VAL A 1 102 ? 11.965 -4.602 -25.744 1.00 94.62 102 VAL A N 1
ATOM 831 C CA . VAL A 1 102 ? 12.036 -5.556 -24.636 1.00 94.62 102 VAL A CA 1
ATOM 832 C C . VAL A 1 102 ? 13.384 -6.261 -24.700 1.00 94.62 102 VAL A C 1
ATOM 834 O O . VAL A 1 102 ? 13.721 -6.879 -25.712 1.00 94.62 102 VAL A O 1
ATOM 837 N N . LEU A 1 103 ? 14.152 -6.155 -23.624 1.00 93.12 103 LEU A N 1
ATOM 838 C CA . LEU A 1 103 ? 15.482 -6.718 -23.455 1.00 93.12 103 LEU A CA 1
ATOM 839 C C . LEU A 1 103 ? 15.419 -7.946 -22.545 1.00 93.12 103 LEU A C 1
ATOM 841 O O . LEU A 1 103 ? 14.611 -8.001 -21.623 1.00 93.12 103 LEU A O 1
ATOM 845 N N . ASN A 1 104 ? 16.282 -8.929 -22.775 1.00 89.56 104 ASN A N 1
ATOM 846 C CA . ASN A 1 104 ? 16.565 -9.949 -21.768 1.00 89.56 104 ASN A CA 1
ATOM 847 C C . ASN A 1 104 ? 17.617 -9.443 -20.763 1.00 89.56 104 ASN A C 1
ATOM 849 O O . ASN A 1 104 ? 18.199 -8.373 -20.933 1.00 89.56 104 ASN A O 1
ATOM 853 N N . GLU A 1 105 ? 17.930 -10.257 -19.759 1.00 85.81 105 GLU A N 1
ATOM 854 C CA . GLU A 1 105 ? 18.909 -9.932 -18.707 1.00 85.81 105 GLU A CA 1
ATOM 855 C C . GLU A 1 105 ? 20.340 -9.696 -19.229 1.00 85.81 105 GLU A C 1
ATOM 857 O O . GLU A 1 105 ? 21.135 -9.023 -18.584 1.00 85.81 105 GLU A O 1
ATOM 862 N N . SER A 1 106 ? 20.673 -10.197 -20.425 1.00 87.06 106 SER A N 1
ATOM 863 C CA . SER A 1 106 ? 21.948 -9.906 -21.105 1.00 87.06 106 SER A CA 1
ATOM 864 C C . SER A 1 106 ? 21.933 -8.614 -21.939 1.00 87.06 106 SER A C 1
ATOM 866 O O . SER A 1 106 ? 22.907 -8.322 -22.629 1.00 87.06 106 SER A O 1
ATOM 868 N N . GLY A 1 107 ? 20.827 -7.862 -21.936 1.00 89.19 107 GLY A N 1
ATOM 869 C CA . GLY A 1 107 ? 20.644 -6.649 -22.740 1.00 89.19 107 GLY A CA 1
ATOM 870 C C . GLY A 1 107 ? 20.318 -6.904 -24.217 1.00 89.19 107 GLY A C 1
ATOM 871 O O . GLY A 1 107 ? 20.329 -5.976 -25.023 1.00 89.19 107 GLY A O 1
ATOM 872 N N . LYS A 1 108 ? 20.023 -8.149 -24.608 1.00 91.50 108 LYS A N 1
ATOM 873 C CA . LYS A 1 108 ? 19.649 -8.501 -25.984 1.00 91.50 108 LYS A CA 1
ATOM 874 C C . LYS A 1 108 ? 18.173 -8.199 -26.214 1.00 91.50 108 LYS A C 1
ATOM 876 O O . LYS A 1 108 ? 17.332 -8.606 -25.419 1.00 91.50 108 LYS A O 1
ATOM 881 N N . VAL A 1 109 ? 17.852 -7.577 -27.347 1.00 93.62 109 VAL A N 1
ATOM 882 C CA . VAL A 1 109 ? 16.463 -7.358 -27.773 1.00 93.62 109 VAL A CA 1
ATOM 883 C C . VAL A 1 109 ? 15.781 -8.698 -28.058 1.00 93.62 109 VAL A C 1
ATOM 885 O O . VAL A 1 109 ? 16.220 -9.463 -28.921 1.00 93.62 109 VAL A O 1
ATOM 888 N N . VAL A 1 110 ? 14.693 -8.960 -27.338 1.00 91.44 110 VAL A N 1
ATOM 889 C CA . VAL A 1 110 ? 13.855 -10.164 -27.449 1.00 91.44 110 VAL A CA 1
ATOM 890 C C . VAL A 1 110 ? 12.406 -9.846 -27.817 1.00 91.44 110 VAL A C 1
ATOM 892 O O . VAL A 1 110 ? 11.619 -10.767 -28.029 1.00 91.44 110 VAL A O 1
ATOM 895 N N . GLY A 1 111 ? 12.042 -8.564 -27.914 1.00 93.00 111 GLY A N 1
ATOM 896 C CA . GLY A 1 111 ? 10.663 -8.156 -28.146 1.00 93.00 111 GLY A CA 1
ATOM 897 C C . GLY A 1 111 ? 10.440 -6.648 -28.245 1.00 93.00 111 GLY A C 1
ATOM 898 O O . GLY A 1 111 ? 11.389 -5.864 -28.275 1.00 93.00 111 GLY A O 1
ATOM 899 N N . GLU A 1 112 ? 9.168 -6.257 -28.258 1.00 94.81 112 GLU A N 1
ATOM 900 C CA . GLU A 1 112 ? 8.703 -4.866 -28.313 1.00 94.81 112 GLU A CA 1
ATOM 901 C C . GLU A 1 112 ? 7.533 -4.626 -27.347 1.00 94.81 112 GLU A C 1
ATOM 903 O O . GLU A 1 112 ? 6.793 -5.544 -26.982 1.00 94.81 112 GLU A O 1
ATOM 908 N N . HIS A 1 113 ? 7.352 -3.372 -26.941 1.00 94.00 113 HIS A N 1
ATOM 909 C CA . HIS A 1 113 ? 6.232 -2.920 -26.116 1.00 94.00 113 HIS A CA 1
ATOM 910 C C . HIS A 1 113 ? 5.750 -1.536 -26.563 1.00 94.00 113 HIS A C 1
ATOM 912 O O . HIS A 1 113 ? 6.434 -0.841 -27.312 1.00 94.00 113 HIS A O 1
ATOM 918 N N . ASP A 1 114 ? 4.592 -1.110 -26.063 1.00 92.06 114 ASP A N 1
ATOM 919 C CA . ASP A 1 114 ? 3.907 0.108 -26.521 1.00 92.06 114 ASP A CA 1
ATOM 920 C C . ASP A 1 114 ? 4.338 1.394 -25.778 1.00 92.06 114 ASP A C 1
ATOM 922 O O . ASP A 1 114 ? 3.807 2.477 -25.998 1.00 92.06 114 ASP A O 1
ATOM 926 N N . GLY A 1 115 ? 5.328 1.295 -24.894 1.00 92.25 115 GLY A N 1
ATOM 927 C CA . GLY A 1 115 ? 5.844 2.412 -24.089 1.00 92.25 115 GLY A CA 1
ATOM 928 C C . GLY A 1 115 ? 6.024 2.040 -22.622 1.00 92.25 115 GLY A C 1
ATOM 929 O O . GLY A 1 115 ? 5.108 1.513 -22.000 1.00 92.25 115 GLY A O 1
ATOM 930 N N . ALA A 1 116 ? 7.214 2.270 -22.064 1.00 90.75 116 ALA A N 1
ATOM 931 C CA . ALA A 1 116 ? 7.615 1.725 -20.761 1.00 90.75 116 ALA A CA 1
ATOM 932 C C . ALA A 1 116 ? 6.729 2.221 -19.601 1.00 90.75 116 ALA A C 1
ATOM 934 O O . ALA A 1 116 ? 6.513 1.501 -18.625 1.00 90.75 116 ALA A O 1
ATOM 935 N N . SER A 1 117 ? 6.145 3.415 -19.737 1.00 89.62 117 SER A N 1
ATOM 936 C CA . SER A 1 117 ? 5.234 4.019 -18.758 1.00 89.62 117 SER A CA 1
ATOM 937 C C . SER A 1 117 ? 3.951 3.217 -18.518 1.00 89.62 117 SER A C 1
ATOM 939 O O . SER A 1 117 ? 3.361 3.333 -17.449 1.00 89.62 117 SER A O 1
ATOM 941 N N . PHE A 1 118 ? 3.522 2.384 -19.472 1.00 89.44 118 PHE A N 1
ATOM 942 C CA . PHE A 1 118 ? 2.282 1.606 -19.362 1.00 89.44 118 PHE A CA 1
ATOM 943 C C . PHE A 1 118 ? 2.442 0.281 -18.603 1.00 89.44 118 PHE A C 1
ATOM 945 O O . PHE A 1 118 ? 1.488 -0.492 -18.515 1.00 89.44 118 PHE A O 1
ATOM 952 N N . TYR A 1 119 ? 3.637 -0.004 -18.079 1.00 89.06 119 TYR A N 1
ATOM 953 C CA . TYR A 1 119 ? 3.970 -1.298 -17.493 1.00 89.06 119 TYR A CA 1
ATOM 954 C C . TYR A 1 119 ? 4.498 -1.181 -16.063 1.00 89.06 119 TYR A C 1
ATOM 956 O O . TYR A 1 119 ? 5.105 -0.182 -15.657 1.00 89.06 119 TYR A O 1
ATOM 964 N N . THR A 1 120 ? 4.281 -2.244 -15.290 1.00 85.69 120 THR A N 1
ATOM 965 C CA . THR A 1 120 ? 4.748 -2.369 -13.902 1.00 85.69 120 THR A CA 1
ATOM 966 C C . THR A 1 120 ? 5.706 -3.548 -13.758 1.00 85.69 120 THR A C 1
ATOM 968 O O . THR A 1 120 ? 5.553 -4.568 -14.430 1.00 85.69 120 THR A O 1
ATOM 971 N N . ILE A 1 121 ? 6.687 -3.419 -12.866 1.00 84.31 121 ILE A N 1
ATOM 972 C CA . ILE A 1 121 ? 7.586 -4.519 -12.492 1.00 84.31 121 ILE A CA 1
ATOM 973 C C . ILE A 1 121 ? 6.748 -5.705 -11.976 1.00 84.31 121 ILE A C 1
ATOM 975 O O . ILE A 1 121 ? 5.772 -5.525 -11.246 1.00 84.31 121 ILE A O 1
ATOM 979 N N . GLY A 1 122 ? 7.092 -6.917 -12.406 1.00 80.38 122 GLY A N 1
ATOM 980 C CA . GLY A 1 122 ? 6.379 -8.167 -12.135 1.00 80.38 122 GLY A CA 1
ATOM 981 C C . GLY A 1 122 ? 5.213 -8.474 -13.086 1.00 80.38 122 GLY A C 1
ATOM 982 O O . GLY A 1 122 ? 4.614 -9.549 -12.995 1.00 80.38 122 GLY A O 1
ATOM 983 N N . GLN A 1 123 ? 4.865 -7.571 -14.010 1.00 85.25 123 GLN A N 1
ATOM 984 C CA . GLN A 1 123 ? 3.801 -7.798 -14.991 1.00 85.25 123 GLN A CA 1
ATOM 985 C C . GLN A 1 123 ? 4.208 -8.857 -16.029 1.00 85.25 123 GLN A C 1
ATOM 987 O O . GLN A 1 123 ? 5.327 -8.845 -16.538 1.00 85.25 123 GLN A O 1
ATOM 992 N N . ARG A 1 124 ? 3.266 -9.752 -16.364 1.00 84.00 124 ARG A N 1
ATOM 993 C CA . ARG A 1 124 ? 3.465 -10.885 -17.295 1.00 84.00 124 ARG A CA 1
ATOM 994 C C . ARG A 1 124 ? 2.881 -10.678 -18.702 1.00 84.00 124 ARG A C 1
ATOM 996 O O . ARG A 1 124 ? 3.126 -11.476 -19.597 1.00 84.00 124 ARG A O 1
ATOM 1003 N N . HIS A 1 125 ? 2.047 -9.655 -18.896 1.00 81.38 125 HIS A N 1
ATOM 1004 C CA . HIS A 1 125 ? 1.234 -9.485 -20.109 1.00 81.38 125 HIS A CA 1
ATOM 1005 C C . HIS A 1 125 ? 1.383 -8.088 -20.714 1.00 81.38 125 HIS A C 1
ATOM 1007 O O . HIS A 1 125 ? 1.762 -7.140 -20.031 1.00 81.38 125 HIS A O 1
ATOM 1013 N N . GLY A 1 126 ? 1.001 -7.946 -21.985 1.00 81.19 126 GLY A N 1
ATOM 1014 C CA . GLY A 1 126 ? 0.873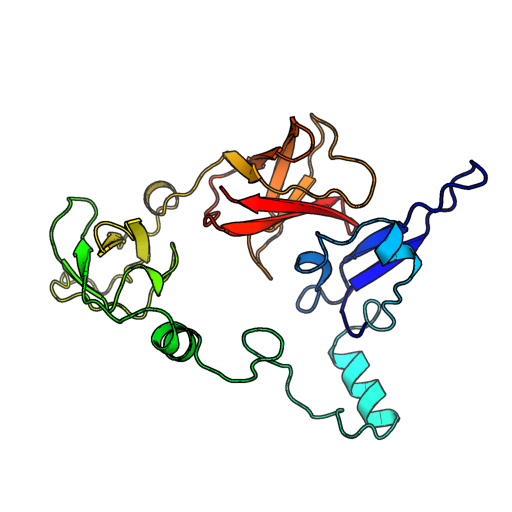 -6.654 -22.666 1.00 81.19 126 GLY A CA 1
ATOM 1015 C C . GLY A 1 126 ? 2.105 -6.207 -23.453 1.00 81.19 126 GLY A C 1
ATOM 1016 O O . GLY A 1 126 ? 2.050 -5.145 -24.061 1.00 81.19 126 GLY A O 1
ATOM 1017 N N . PHE A 1 127 ? 3.193 -6.975 -23.446 1.00 85.50 127 PHE A N 1
ATOM 1018 C CA . PHE A 1 127 ? 4.368 -6.795 -24.305 1.00 85.50 127 PHE A CA 1
ATOM 1019 C C . PHE A 1 127 ? 4.544 -8.028 -25.202 1.00 85.50 127 PHE A C 1
ATOM 1021 O O . PHE A 1 127 ? 4.004 -9.098 -24.911 1.00 85.50 127 PHE A O 1
ATOM 1028 N N . VAL A 1 128 ? 5.270 -7.881 -26.309 1.00 87.56 128 VAL A N 1
ATOM 1029 C CA . VAL A 1 128 ? 5.440 -8.931 -27.319 1.00 87.56 128 VAL A CA 1
ATOM 1030 C C . VAL A 1 128 ? 6.867 -9.451 -27.275 1.00 87.56 128 VAL A C 1
ATOM 1032 O O . VAL A 1 128 ? 7.800 -8.687 -27.490 1.00 87.56 128 VAL A O 1
ATOM 1035 N N . ILE A 1 129 ? 7.038 -10.755 -27.062 1.00 85.19 129 ILE A N 1
ATOM 1036 C CA . ILE A 1 129 ? 8.325 -11.449 -27.202 1.00 85.19 129 ILE A CA 1
ATOM 1037 C C . ILE A 1 129 ? 8.385 -12.079 -28.594 1.00 85.19 129 ILE A C 1
ATOM 1039 O O . ILE A 1 129 ? 7.586 -12.960 -28.918 1.00 85.19 129 ILE A O 1
ATOM 1043 N N . THR A 1 130 ? 9.312 -11.607 -29.427 1.00 83.25 130 THR A N 1
ATOM 1044 C CA . THR A 1 130 ? 9.515 -12.072 -30.808 1.00 83.25 130 THR A CA 1
ATOM 1045 C C . THR A 1 130 ? 10.538 -13.204 -30.894 1.00 83.25 130 THR A C 1
ATOM 1047 O O . THR A 1 130 ? 10.456 -14.029 -31.800 1.00 83.25 130 THR A O 1
ATOM 1050 N N . GLN A 1 131 ? 11.466 -13.293 -29.936 1.00 72.12 131 GLN A N 1
ATOM 1051 C CA . GLN A 1 131 ? 12.440 -14.384 -29.826 1.00 72.12 131 GLN A CA 1
ATOM 1052 C C . GLN A 1 131 ? 12.035 -15.341 -28.701 1.00 72.12 131 GLN A C 1
ATOM 1054 O O . GLN A 1 131 ? 12.584 -15.279 -27.604 1.00 72.12 131 GLN A O 1
ATOM 1059 N N . LYS A 1 132 ? 11.054 -16.211 -28.959 1.00 63.22 132 LYS A N 1
ATOM 1060 C CA . LYS A 1 132 ? 10.690 -17.274 -28.012 1.00 63.22 132 LYS A CA 1
ATOM 1061 C C . LYS A 1 132 ? 11.732 -18.396 -28.067 1.00 63.22 132 LYS A C 1
ATOM 1063 O O . LYS A 1 132 ? 12.038 -18.889 -29.153 1.00 63.22 132 LYS A O 1
ATOM 1068 N N . SER A 1 133 ? 12.271 -18.802 -26.918 1.00 57.84 133 SER A N 1
ATOM 1069 C CA . SER A 1 133 ? 12.914 -20.114 -26.794 1.00 57.84 133 SER A CA 1
ATOM 1070 C C . SER A 1 133 ? 11.859 -21.212 -26.971 1.00 57.84 133 SER A C 1
ATOM 1072 O O . SER A 1 133 ? 10.659 -20.972 -26.867 1.00 57.84 133 SER A O 1
ATOM 1074 N N . THR A 1 134 ? 12.301 -22.431 -27.269 1.00 53.72 134 THR A N 1
ATOM 1075 C CA . THR A 1 134 ? 11.454 -23.625 -27.451 1.00 53.72 134 THR A CA 1
ATOM 1076 C C . THR A 1 134 ? 10.660 -24.044 -26.206 1.00 53.72 134 THR A C 1
ATOM 1078 O O . THR A 1 134 ? 9.841 -24.952 -26.295 1.00 53.72 134 THR A O 1
ATOM 1081 N N . GLU A 1 135 ? 10.883 -23.392 -25.065 1.00 55.38 135 GLU A N 1
ATOM 1082 C CA . GLU A 1 135 ? 10.180 -23.619 -23.804 1.00 55.38 135 GLU A CA 1
ATOM 1083 C C . GLU A 1 135 ? 9.220 -22.445 -23.558 1.00 55.38 135 GLU A C 1
ATOM 1085 O O . GLU A 1 135 ? 9.631 -21.286 -23.538 1.00 55.38 135 GLU A O 1
ATOM 1090 N N . GLU A 1 136 ? 7.924 -22.738 -23.416 1.00 60.03 136 GLU A N 1
ATOM 1091 C CA . GLU A 1 136 ? 6.838 -21.764 -23.221 1.00 60.03 136 GLU A CA 1
ATOM 1092 C C . GLU A 1 136 ? 6.818 -21.172 -21.796 1.00 60.03 136 GLU A C 1
ATOM 1094 O O . GLU A 1 136 ? 5.771 -21.092 -21.153 1.00 60.03 136 GLU A O 1
ATOM 1099 N N . GLU A 1 137 ? 7.971 -20.772 -21.261 1.00 70.25 137 GLU A N 1
ATOM 1100 C CA . GLU A 1 137 ? 8.027 -20.148 -19.941 1.00 70.25 137 GLU A CA 1
ATOM 1101 C C . GLU A 1 137 ? 7.479 -18.709 -19.985 1.00 70.25 137 GLU A C 1
ATOM 1103 O O . GLU A 1 137 ? 7.787 -17.942 -20.909 1.00 70.25 137 GLU A O 1
ATOM 1108 N N . PRO A 1 138 ? 6.654 -18.302 -19.001 1.00 79.62 138 PRO A N 1
ATOM 1109 C CA . PRO A 1 138 ? 6.150 -16.939 -18.934 1.00 79.62 138 PRO A CA 1
ATOM 1110 C C . PRO A 1 138 ? 7.286 -15.958 -18.623 1.00 79.62 138 PRO A C 1
ATOM 1112 O O . PRO A 1 138 ? 8.092 -16.185 -17.726 1.00 79.62 138 PRO A O 1
ATOM 1115 N N . TYR A 1 139 ? 7.307 -14.826 -19.327 1.00 85.25 139 TYR A N 1
ATOM 1116 C CA . TYR A 1 139 ? 8.229 -13.727 -19.046 1.00 85.25 139 TYR A CA 1
ATOM 1117 C C . TYR A 1 139 ? 7.616 -12.719 -18.074 1.00 85.25 139 TYR A C 1
ATOM 1119 O O . TYR A 1 139 ? 6.425 -12.409 -18.140 1.00 85.25 139 TYR A O 1
ATOM 1127 N N . TYR A 1 140 ? 8.466 -12.152 -17.225 1.00 86.62 140 TYR A N 1
ATOM 1128 C CA . TYR A 1 140 ? 8.121 -11.127 -16.246 1.00 86.62 140 TYR A CA 1
ATOM 1129 C C . TYR A 1 140 ? 8.967 -9.897 -16.484 1.00 86.62 140 TYR A C 1
ATOM 1131 O O . TYR A 1 140 ? 10.169 -10.029 -16.701 1.00 86.62 140 TYR A O 1
ATOM 1139 N N . ILE A 1 141 ? 8.371 -8.710 -16.382 1.00 87.62 141 ILE A N 1
ATOM 1140 C CA . ILE A 1 141 ? 9.141 -7.464 -16.346 1.00 87.62 141 ILE A CA 1
ATOM 1141 C C . ILE A 1 141 ? 9.913 -7.420 -15.033 1.00 87.62 141 ILE A C 1
ATOM 1143 O O . ILE A 1 141 ? 9.309 -7.378 -13.965 1.00 87.62 141 ILE A O 1
ATOM 1147 N N . VAL A 1 142 ? 11.234 -7.427 -15.117 1.00 86.50 142 VAL A N 1
ATOM 1148 C CA . VAL A 1 142 ? 12.123 -7.366 -13.956 1.00 86.50 142 VAL A CA 1
ATOM 1149 C C . VAL A 1 142 ? 12.680 -5.969 -13.715 1.00 86.50 142 VAL A C 1
ATOM 1151 O O . VAL A 1 142 ? 12.980 -5.615 -12.582 1.00 86.50 142 VAL A O 1
ATOM 1154 N N . ASP A 1 143 ? 12.759 -5.161 -14.771 1.00 87.19 143 ASP A N 1
ATOM 1155 C CA . ASP A 1 143 ? 13.224 -3.781 -14.708 1.00 87.19 143 ASP A CA 1
ATOM 1156 C C . ASP A 1 143 ? 12.576 -2.945 -15.822 1.00 87.19 143 ASP A C 1
ATOM 1158 O O . ASP A 1 143 ? 12.124 -3.484 -16.842 1.00 87.19 143 ASP A O 1
ATOM 1162 N N . LYS A 1 144 ? 12.511 -1.626 -15.629 1.00 89.94 144 LYS A N 1
ATOM 1163 C CA . LYS A 1 144 ? 12.036 -0.680 -16.643 1.00 89.94 144 LYS A CA 1
ATOM 1164 C C . LYS A 1 144 ? 12.822 0.624 -16.601 1.00 89.94 144 LYS A C 1
ATOM 1166 O O . LYS A 1 144 ? 13.020 1.210 -15.543 1.00 89.94 144 LYS A O 1
ATOM 1171 N N . ASP A 1 145 ? 13.151 1.132 -17.780 1.00 90.50 145 ASP A N 1
ATOM 1172 C CA . ASP A 1 145 ? 13.757 2.449 -17.956 1.00 90.50 145 ASP A CA 1
ATOM 1173 C C . ASP A 1 145 ? 12.810 3.300 -18.808 1.00 90.50 145 ASP A C 1
ATOM 1175 O O . ASP A 1 145 ? 12.620 3.056 -20.004 1.00 90.50 145 ASP A O 1
ATOM 1179 N N . VAL A 1 146 ? 12.151 4.266 -18.165 1.00 90.19 146 VAL A N 1
ATOM 1180 C CA . VAL A 1 146 ? 11.169 5.141 -18.822 1.00 90.19 146 VAL A CA 1
ATOM 1181 C C . VAL A 1 146 ? 11.860 6.152 -19.737 1.00 90.19 146 VAL A C 1
ATOM 1183 O O . VAL A 1 146 ? 11.329 6.460 -20.803 1.00 90.19 146 VAL A O 1
ATOM 1186 N N . GLU A 1 147 ? 13.058 6.618 -19.377 1.00 90.81 147 GLU A N 1
ATOM 1187 C CA . GLU A 1 147 ? 13.815 7.587 -20.174 1.00 90.81 147 GLU A CA 1
ATOM 1188 C C . GLU A 1 147 ? 14.350 6.948 -21.459 1.00 90.81 147 GLU A C 1
ATOM 1190 O O . GLU A 1 147 ? 14.198 7.504 -22.551 1.00 90.81 147 GLU A O 1
ATOM 1195 N N . LYS A 1 148 ? 14.918 5.741 -21.350 1.00 94.06 148 LYS A N 1
ATOM 1196 C CA . LYS A 1 148 ? 15.383 4.956 -22.505 1.00 94.06 148 LYS A CA 1
ATOM 1197 C C . LYS A 1 148 ? 14.254 4.231 -23.236 1.00 94.06 148 LYS A C 1
ATOM 1199 O O . LYS A 1 148 ? 14.467 3.757 -24.350 1.00 94.06 148 LYS A O 1
ATOM 1204 N N . ASN A 1 149 ? 13.056 4.186 -22.651 1.00 94.50 149 ASN A N 1
ATOM 1205 C CA . ASN A 1 149 ? 11.884 3.477 -23.158 1.00 94.50 149 ASN A CA 1
ATOM 1206 C C . ASN A 1 149 ? 12.160 1.986 -23.418 1.00 94.50 149 ASN A C 1
ATOM 1208 O O . ASN A 1 149 ? 11.933 1.483 -24.522 1.00 94.50 149 ASN A O 1
ATOM 1212 N N . THR A 1 150 ? 12.674 1.294 -22.402 1.00 94.81 150 THR A N 1
ATOM 1213 C CA . THR A 1 150 ? 12.993 -0.138 -22.463 1.00 94.81 150 THR A CA 1
ATOM 1214 C C . THR A 1 150 ? 12.398 -0.899 -21.287 1.00 94.81 150 THR A C 1
ATOM 1216 O O . THR A 1 150 ? 12.306 -0.377 -20.174 1.00 94.81 150 THR A O 1
ATOM 1219 N N . LEU A 1 151 ? 12.045 -2.161 -21.523 1.00 93.50 151 LEU A N 1
ATOM 1220 C CA . LEU A 1 151 ? 11.663 -3.123 -20.488 1.00 93.50 151 LEU A CA 1
ATOM 1221 C C . LEU A 1 151 ? 12.677 -4.261 -20.458 1.00 93.50 151 LEU A C 1
ATOM 1223 O O . LEU A 1 151 ? 13.017 -4.785 -21.515 1.00 93.50 151 LEU A O 1
ATOM 1227 N N . THR A 1 152 ? 13.098 -4.694 -19.276 1.00 91.25 152 THR A N 1
ATOM 1228 C CA . THR A 1 152 ? 13.913 -5.905 -19.116 1.00 91.25 152 THR A CA 1
ATOM 1229 C C . THR A 1 152 ? 13.025 -7.035 -18.619 1.00 91.25 152 THR A C 1
ATOM 1231 O O . THR A 1 152 ? 12.240 -6.833 -17.691 1.00 91.25 152 THR A O 1
ATOM 1234 N N . VAL A 1 153 ? 13.137 -8.224 -19.217 1.00 89.69 153 VAL A N 1
ATOM 1235 C CA . VAL A 1 153 ? 12.353 -9.407 -18.838 1.00 89.69 153 VAL A CA 1
ATOM 1236 C C . VAL A 1 153 ? 13.215 -10.622 -18.503 1.00 89.69 153 VAL A C 1
ATOM 1238 O O . VAL A 1 153 ? 14.280 -10.822 -19.089 1.00 89.69 153 VAL A O 1
ATOM 1241 N N . SER A 1 154 ? 12.703 -11.475 -17.614 1.00 85.19 154 SER A N 1
ATOM 1242 C CA . SER A 1 154 ? 13.268 -12.795 -17.299 1.00 85.19 154 SER A CA 1
ATOM 1243 C C . SER A 1 154 ? 12.179 -13.870 -17.324 1.00 85.19 154 SER A C 1
ATOM 1245 O O . SER A 1 154 ? 11.020 -13.575 -17.022 1.00 85.19 154 SER A O 1
ATOM 1247 N N . SER A 1 155 ? 12.541 -15.100 -17.711 1.00 79.50 155 SER A N 1
ATOM 1248 C CA . SER A 1 155 ? 11.668 -16.283 -17.615 1.00 79.50 155 SER A CA 1
ATOM 1249 C C . SER A 1 155 ? 11.817 -17.018 -16.279 1.00 79.50 155 SER A C 1
ATOM 1251 O O . SER A 1 155 ? 10.959 -17.812 -15.903 1.00 79.50 155 SER A O 1
ATOM 1253 N N . LYS A 1 156 ? 12.887 -16.734 -15.524 1.00 66.75 156 LYS A N 1
ATOM 1254 C CA . LYS A 1 156 ? 13.153 -17.378 -14.238 1.00 66.75 156 LYS A CA 1
ATOM 1255 C C . LYS A 1 156 ? 12.297 -16.720 -13.158 1.00 66.75 156 LYS A C 1
ATOM 1257 O O . LYS A 1 156 ? 12.453 -15.531 -12.886 1.00 66.75 156 LYS A O 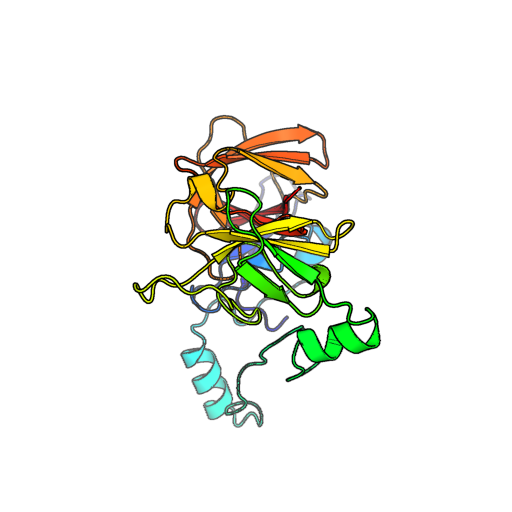1
ATOM 1262 N N . GLU A 1 157 ? 11.447 -17.496 -12.484 1.00 55.69 157 GLU A N 1
ATOM 1263 C CA . GLU A 1 157 ? 10.766 -17.095 -11.239 1.00 55.69 157 GLU A CA 1
ATOM 1264 C C . GLU A 1 157 ? 11.766 -16.998 -10.069 1.00 55.69 157 GLU A C 1
ATOM 1266 O O . GLU A 1 157 ? 11.625 -17.667 -9.050 1.00 55.69 157 GLU A O 1
ATOM 1271 N N . ASN A 1 158 ? 12.824 -16.198 -10.195 1.00 54.78 158 ASN A N 1
ATOM 1272 C CA . ASN A 1 158 ? 13.741 -15.969 -9.088 1.00 54.78 158 ASN A CA 1
ATOM 1273 C C . ASN A 1 158 ? 13.584 -14.531 -8.595 1.00 54.78 158 ASN A C 1
ATOM 1275 O O . ASN A 1 158 ? 13.919 -13.594 -9.315 1.00 54.78 158 ASN A O 1
ATOM 1279 N N . MET A 1 159 ? 13.055 -14.357 -7.377 1.00 53.06 159 MET A N 1
ATOM 1280 C CA . MET A 1 159 ? 12.737 -13.043 -6.798 1.00 53.06 159 MET A CA 1
ATOM 1281 C C . MET A 1 159 ? 13.932 -12.084 -6.799 1.00 53.06 159 MET A C 1
ATOM 1283 O O . MET A 1 159 ? 13.732 -10.882 -6.938 1.00 53.06 159 MET A O 1
ATOM 1287 N N . GLU A 1 160 ? 15.163 -12.598 -6.713 1.00 51.22 160 GLU A N 1
ATOM 1288 C CA . GLU A 1 160 ? 16.386 -11.791 -6.835 1.00 51.22 160 GLU A CA 1
ATOM 1289 C C . GLU A 1 160 ? 16.521 -11.117 -8.206 1.00 51.22 160 GLU A C 1
ATOM 1291 O O . GLU A 1 160 ? 16.966 -9.977 -8.291 1.00 51.22 160 GLU A O 1
ATOM 1296 N N . HIS A 1 161 ? 16.092 -11.792 -9.274 1.00 51.53 161 HIS A N 1
ATOM 1297 C CA . HIS A 1 161 ? 16.168 -11.263 -10.634 1.00 51.53 161 HIS A CA 1
ATOM 1298 C C . HIS A 1 161 ? 14.984 -10.344 -10.945 1.00 51.53 161 HIS A C 1
ATOM 1300 O O . HIS A 1 161 ? 15.153 -9.422 -11.725 1.00 51.53 161 HIS A O 1
ATOM 1306 N N . VAL A 1 162 ? 13.825 -10.509 -10.285 1.00 58.78 162 VAL A N 1
ATOM 1307 C CA . VAL A 1 162 ? 12.637 -9.627 -10.416 1.00 58.78 162 VAL A CA 1
ATOM 1308 C C . VAL A 1 162 ? 12.736 -8.361 -9.541 1.00 58.78 162 VAL A C 1
ATOM 1310 O O . VAL A 1 162 ? 11.737 -7.699 -9.265 1.00 58.78 162 VAL A O 1
ATOM 1313 N N . GLY A 1 163 ? 13.941 -8.016 -9.074 1.00 64.94 163 GLY A N 1
ATOM 1314 C CA . GLY A 1 163 ? 14.178 -6.817 -8.269 1.00 64.94 163 GLY A CA 1
ATOM 1315 C C . GLY A 1 163 ? 13.649 -6.912 -6.835 1.00 64.94 163 GLY A C 1
ATOM 1316 O O . GLY A 1 163 ? 13.352 -5.885 -6.225 1.00 64.94 163 GLY A O 1
ATOM 1317 N N . GLY A 1 164 ? 13.508 -8.125 -6.293 1.00 78.12 164 GLY A N 1
ATOM 1318 C CA . GLY A 1 164 ? 13.150 -8.341 -4.898 1.00 78.12 164 GLY A CA 1
ATOM 1319 C C . GLY A 1 164 ? 14.211 -7.765 -3.963 1.00 78.12 164 GLY A C 1
ATOM 1320 O O . GLY A 1 164 ? 15.407 -7.995 -4.140 1.00 78.12 164 GLY A O 1
ATOM 1321 N N . ARG A 1 165 ? 13.778 -7.012 -2.954 1.00 85.25 165 ARG A N 1
ATOM 1322 C CA . ARG A 1 165 ? 14.660 -6.394 -1.960 1.00 85.25 165 ARG A CA 1
ATOM 1323 C C . ARG A 1 165 ? 14.236 -6.833 -0.571 1.00 85.25 165 ARG A C 1
ATOM 1325 O O . ARG A 1 165 ? 13.046 -6.913 -0.274 1.00 85.25 165 ARG A O 1
ATOM 1332 N N . LYS A 1 166 ? 15.215 -7.106 0.289 1.00 92.00 166 LYS A N 1
ATOM 1333 C CA . LYS A 1 166 ? 14.963 -7.355 1.712 1.00 92.00 166 LYS A CA 1
ATOM 1334 C C . LYS A 1 166 ? 14.620 -6.068 2.458 1.00 92.00 166 LYS A C 1
ATOM 1336 O O . LYS A 1 166 ? 13.797 -6.084 3.366 1.00 92.00 166 LYS A O 1
ATOM 1341 N N . THR A 1 167 ? 15.236 -4.965 2.048 1.00 95.06 167 THR A N 1
ATOM 1342 C CA . THR A 1 167 ? 15.077 -3.647 2.658 1.00 95.06 167 THR A CA 1
ATOM 1343 C C . THR A 1 167 ? 14.480 -2.683 1.643 1.00 95.06 167 THR A C 1
ATOM 1345 O O . THR A 1 167 ? 14.930 -2.619 0.497 1.00 95.06 167 THR A O 1
ATOM 1348 N N . VAL A 1 168 ? 13.454 -1.951 2.064 1.00 95.38 168 VAL A N 1
ATOM 1349 C CA . VAL A 1 168 ? 12.701 -1.003 1.245 1.00 95.38 168 VAL A CA 1
ATOM 1350 C C . VAL A 1 168 ? 12.606 0.319 1.991 1.00 95.38 168 VAL A C 1
ATOM 1352 O O . VAL A 1 168 ? 12.178 0.350 3.145 1.00 95.38 168 VAL A O 1
ATOM 1355 N N . THR A 1 169 ? 12.984 1.407 1.328 1.00 97.56 169 THR A N 1
ATOM 1356 C CA . THR A 1 169 ? 12.825 2.760 1.865 1.00 97.56 169 THR A CA 1
ATOM 1357 C C . THR A 1 169 ? 11.480 3.324 1.440 1.00 97.56 169 THR A C 1
ATOM 1359 O O . THR A 1 169 ? 11.013 3.091 0.324 1.00 97.56 169 THR A O 1
ATOM 1362 N N . LEU A 1 170 ? 10.849 4.034 2.366 1.00 98.06 170 LEU A N 1
ATOM 1363 C CA . LEU A 1 170 ? 9.597 4.735 2.166 1.00 98.06 170 LEU A CA 1
ATOM 1364 C C . LEU A 1 170 ? 9.821 6.241 2.237 1.00 98.06 170 LEU A C 1
ATOM 1366 O O . LEU A 1 170 ? 10.592 6.725 3.073 1.00 98.06 170 LEU A O 1
ATOM 1370 N N . HIS A 1 171 ? 9.079 6.964 1.410 1.00 97.81 171 HIS A N 1
ATOM 1371 C CA . HIS A 1 171 ? 8.878 8.402 1.500 1.00 97.81 171 HIS A CA 1
ATOM 1372 C C . HIS A 1 171 ? 7.395 8.726 1.733 1.00 97.81 171 HIS A C 1
ATOM 1374 O O . HIS A 1 171 ? 6.537 7.840 1.669 1.00 97.81 171 HIS A O 1
ATOM 1380 N N . ASP A 1 172 ? 7.100 9.991 2.041 1.00 97.19 172 ASP A N 1
ATOM 1381 C CA . ASP A 1 172 ? 5.759 10.481 2.388 1.00 97.19 172 ASP A CA 1
ATOM 1382 C C . ASP A 1 172 ? 5.067 9.606 3.443 1.00 97.19 172 ASP A C 1
ATOM 1384 O O . ASP A 1 172 ? 3.896 9.243 3.314 1.00 97.19 172 ASP A O 1
ATOM 1388 N N . THR A 1 173 ? 5.816 9.208 4.477 1.00 97.38 1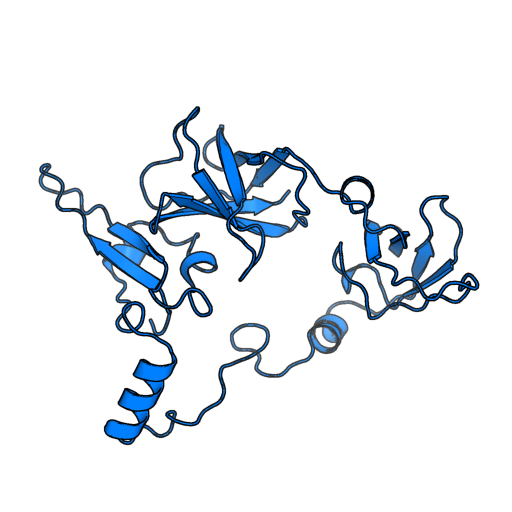73 THR A N 1
ATOM 1389 C CA . THR A 1 173 ? 5.266 8.348 5.526 1.00 97.38 173 THR A CA 1
ATOM 1390 C C . THR A 1 173 ? 4.198 9.072 6.334 1.00 97.38 173 THR A C 1
ATOM 1392 O O . THR A 1 173 ? 4.359 10.236 6.691 1.00 97.38 173 THR A O 1
ATOM 1395 N N . ASN A 1 174 ? 3.135 8.353 6.677 1.00 97.00 174 ASN A N 1
ATOM 1396 C CA . ASN A 1 174 ? 2.083 8.811 7.573 1.00 97.00 174 ASN A CA 1
ATOM 1397 C C . ASN A 1 174 ? 1.788 7.715 8.590 1.00 97.00 174 ASN A C 1
ATOM 1399 O O . ASN A 1 174 ? 1.470 6.582 8.213 1.00 97.00 174 ASN A O 1
ATOM 1403 N N . TRP A 1 175 ? 1.855 8.071 9.869 1.00 95.38 175 TRP A N 1
ATOM 1404 C CA . TRP A 1 175 ? 1.553 7.187 10.988 1.00 95.38 175 TRP A CA 1
ATOM 1405 C C . TRP A 1 175 ? 0.316 7.709 11.701 1.00 95.38 175 TRP A C 1
ATOM 1407 O O . TRP A 1 175 ? 0.265 8.856 12.131 1.00 95.38 175 TRP A O 1
ATOM 1417 N N . ILE A 1 176 ? -0.708 6.864 11.794 1.00 93.00 176 ILE A N 1
ATOM 1418 C CA . ILE A 1 176 ? -2.032 7.259 12.278 1.00 93.00 176 ILE A CA 1
ATOM 1419 C C . ILE A 1 176 ? -1.976 7.681 13.747 1.00 93.00 176 ILE A C 1
ATOM 1421 O O . ILE A 1 176 ? -2.669 8.612 14.136 1.00 93.00 176 ILE A O 1
ATOM 1425 N N . GLY A 1 177 ? -1.178 6.994 14.561 1.00 85.69 177 GLY A N 1
ATOM 1426 C CA . GLY A 1 177 ? -1.001 7.275 15.985 1.00 85.69 177 GLY A CA 1
ATOM 1427 C C . GLY A 1 177 ? 0.466 7.122 16.361 1.00 85.69 177 GLY A C 1
ATOM 1428 O O . GLY A 1 177 ? 1.318 7.828 15.837 1.00 85.69 177 GLY A O 1
ATOM 1429 N N . GLU A 1 178 ? 0.775 6.172 17.243 1.00 84.19 178 GLU A N 1
ATOM 1430 C CA . GLU A 1 178 ? 2.168 5.857 17.583 1.00 84.19 178 GLU A CA 1
ATOM 1431 C C . GLU A 1 178 ? 2.965 5.358 16.366 1.00 84.19 178 GLU A C 1
ATOM 1433 O O . GLU A 1 178 ? 2.548 4.420 15.676 1.00 84.19 178 GLU A O 1
ATOM 1438 N N . GLU A 1 179 ? 4.153 5.932 16.176 1.00 92.25 179 GLU A N 1
ATOM 1439 C CA . GLU A 1 179 ? 5.137 5.451 15.211 1.00 92.25 179 GLU A CA 1
ATOM 1440 C C . GLU A 1 179 ? 5.607 4.020 15.542 1.00 92.25 179 GLU A C 1
ATOM 1442 O O . GLU A 1 179 ? 5.649 3.615 16.716 1.00 92.25 179 GLU A O 1
ATOM 1447 N N . PRO A 1 180 ? 6.005 3.233 14.525 1.00 94.19 180 PRO A N 1
ATOM 1448 C CA . PRO A 1 180 ? 6.637 1.943 14.745 1.00 94.19 180 PRO A CA 1
ATOM 1449 C C . PRO A 1 180 ? 7.905 2.063 15.603 1.00 94.19 180 PRO A C 1
ATOM 1451 O O . PRO A 1 180 ? 8.855 2.767 15.274 1.00 94.19 180 PRO A O 1
ATOM 1454 N N . LYS A 1 181 ? 7.934 1.316 16.706 1.00 93.38 181 LYS A N 1
ATOM 1455 C CA . LYS A 1 181 ? 9.089 1.198 17.606 1.00 93.38 181 LYS A CA 1
ATOM 1456 C C . LYS A 1 181 ? 10.149 0.284 17.001 1.00 93.38 181 LYS A C 1
ATOM 1458 O O . LYS A 1 181 ? 9.824 -0.838 16.600 1.00 93.38 181 LYS A O 1
ATOM 1463 N N . GLU A 1 182 ? 11.397 0.744 17.003 1.00 90.56 182 GLU A N 1
ATOM 1464 C CA . GLU A 1 182 ? 12.556 -0.027 16.548 1.00 90.56 182 GLU A CA 1
ATOM 1465 C C . GLU A 1 182 ? 12.714 -1.321 17.372 1.00 90.56 182 GLU A C 1
ATOM 1467 O O . GLU A 1 182 ? 12.455 -1.353 18.576 1.00 90.56 182 GLU A O 1
ATOM 1472 N N . GLY A 1 183 ? 13.093 -2.418 16.710 1.00 89.44 183 GLY A N 1
ATOM 1473 C CA . GLY A 1 183 ? 13.285 -3.733 17.338 1.00 89.44 183 GLY A CA 1
ATOM 1474 C C . GLY A 1 183 ? 12.010 -4.550 17.596 1.00 89.44 183 GLY A C 1
ATOM 1475 O O . GLY A 1 183 ? 12.114 -5.713 17.986 1.00 89.44 183 GLY A O 1
ATOM 1476 N N . LYS A 1 184 ? 10.811 -4.001 17.357 1.00 95.69 184 LYS A N 1
ATOM 1477 C CA . LYS A 1 184 ? 9.554 -4.770 17.368 1.00 95.69 184 LYS A CA 1
ATOM 1478 C C . LYS A 1 184 ? 9.255 -5.342 15.972 1.00 95.69 184 LYS A C 1
ATOM 1480 O O . LYS A 1 184 ? 9.473 -4.662 14.971 1.00 95.69 184 LYS A O 1
ATOM 1485 N N . SER A 1 185 ? 8.728 -6.571 15.919 1.00 96.81 185 SER A N 1
ATOM 1486 C CA . SER A 1 185 ? 8.200 -7.164 14.679 1.00 96.81 185 SER A CA 1
ATOM 1487 C C . SER A 1 185 ? 6.796 -6.646 14.377 1.00 96.81 185 SER A C 1
ATOM 1489 O O . SER A 1 185 ? 5.953 -6.525 15.274 1.00 96.81 185 SER A O 1
ATOM 1491 N N . TYR A 1 186 ? 6.551 -6.373 13.104 1.00 97.81 186 TYR A N 1
ATOM 1492 C CA . TYR A 1 186 ? 5.281 -5.946 12.533 1.00 97.81 186 TYR A CA 1
ATOM 1493 C C . TYR A 1 186 ? 4.990 -6.751 11.274 1.00 97.81 186 TYR A C 1
ATOM 1495 O O . TYR A 1 186 ? 5.833 -7.493 10.778 1.00 97.81 186 TYR A O 1
ATOM 1503 N N . ARG A 1 187 ? 3.807 -6.539 10.701 1.00 97.62 187 ARG A N 1
ATOM 1504 C CA . ARG A 1 187 ? 3.470 -7.078 9.386 1.00 97.62 187 ARG A CA 1
ATOM 1505 C C . ARG A 1 187 ? 3.246 -5.959 8.392 1.00 97.62 187 ARG A C 1
ATOM 1507 O O . ARG A 1 187 ? 2.593 -4.975 8.717 1.00 97.62 187 ARG A O 1
ATOM 1514 N N . ALA A 1 188 ? 3.719 -6.127 7.171 1.00 97.44 188 ALA A N 1
ATOM 1515 C CA . ALA A 1 188 ? 3.563 -5.160 6.101 1.00 97.44 188 ALA A CA 1
ATOM 1516 C C . ALA A 1 188 ? 2.807 -5.760 4.918 1.00 97.44 188 ALA A C 1
ATOM 1518 O O . ALA A 1 188 ? 2.878 -6.955 4.638 1.00 97.44 188 ALA A O 1
ATOM 1519 N N . ARG A 1 189 ? 2.089 -4.904 4.194 1.00 96.06 189 ARG A N 1
ATOM 1520 C CA . ARG A 1 189 ? 1.456 -5.240 2.922 1.00 96.06 189 ARG A CA 1
ATOM 1521 C C . ARG A 1 189 ? 2.024 -4.313 1.849 1.00 96.06 189 ARG A C 1
ATOM 1523 O O . ARG A 1 189 ? 1.838 -3.103 1.931 1.00 96.06 189 ARG A O 1
ATOM 1530 N N . VAL A 1 190 ? 2.690 -4.887 0.845 1.00 94.06 190 VAL A N 1
ATOM 1531 C CA . VAL A 1 190 ? 3.337 -4.144 -0.263 1.00 94.06 190 VAL A CA 1
ATOM 1532 C C . VAL A 1 190 ? 2.386 -3.799 -1.413 1.00 94.06 190 VAL A C 1
ATOM 1534 O O . VAL A 1 190 ? 2.697 -2.959 -2.245 1.00 94.06 190 VAL A O 1
ATOM 1537 N N . ARG A 1 191 ? 1.218 -4.454 -1.477 1.00 91.69 191 ARG A N 1
ATOM 1538 C CA . ARG A 1 191 ? 0.168 -4.195 -2.474 1.00 91.69 191 ARG A CA 1
ATOM 1539 C C . ARG A 1 191 ? -1.211 -4.550 -1.938 1.00 91.69 191 ARG A C 1
ATOM 1541 O O . ARG A 1 191 ? -1.342 -5.457 -1.114 1.00 91.69 191 ARG A O 1
ATOM 1548 N N . TYR A 1 192 ? -2.262 -3.918 -2.454 1.00 90.88 192 TYR A N 1
ATOM 1549 C CA . TYR A 1 192 ? -3.635 -4.254 -2.068 1.00 90.88 192 TYR A CA 1
ATOM 1550 C C . TYR A 1 192 ? -3.943 -5.748 -2.281 1.00 90.88 192 TYR A C 1
ATOM 1552 O O . TYR A 1 192 ? -3.643 -6.301 -3.338 1.00 90.88 192 TYR A O 1
ATOM 1560 N N . ARG A 1 193 ? -4.540 -6.399 -1.269 1.00 87.69 193 ARG A N 1
ATOM 1561 C CA . ARG A 1 193 ? -4.769 -7.861 -1.194 1.00 87.69 193 ARG A CA 1
ATOM 1562 C C . ARG A 1 193 ? -3.512 -8.739 -1.273 1.00 87.69 193 ARG A C 1
ATOM 1564 O O . ARG A 1 193 ? -3.631 -9.948 -1.439 1.00 87.69 193 ARG A O 1
ATOM 1571 N N . GLY A 1 194 ? -2.323 -8.158 -1.134 1.00 88.44 194 GLY A N 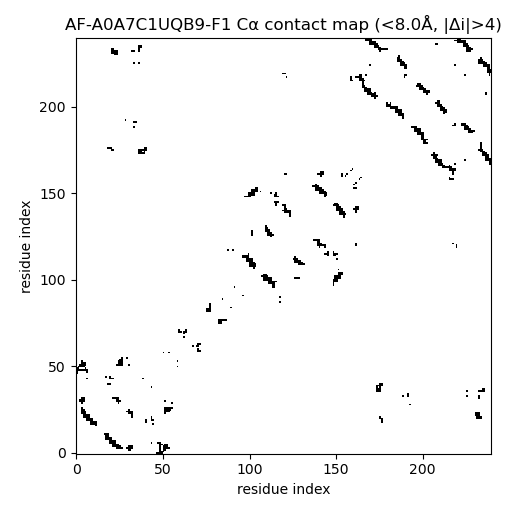1
ATOM 1572 C CA . GLY A 1 194 ? -1.115 -8.923 -0.855 1.00 88.44 194 GLY A CA 1
ATOM 1573 C C . GLY A 1 194 ? -1.185 -9.591 0.518 1.00 88.44 194 GLY A C 1
ATOM 1574 O O . GLY A 1 194 ? -1.930 -9.151 1.408 1.00 88.44 194 GLY A O 1
ATOM 1575 N N . GLU A 1 195 ? -0.389 -10.643 0.671 1.00 92.06 195 GLU A N 1
ATOM 1576 C CA . GLU A 1 195 ? -0.150 -11.281 1.961 1.00 92.06 195 GLU A CA 1
ATOM 1577 C C . GLU A 1 195 ? 0.472 -10.286 2.947 1.00 92.06 195 GLU A C 1
ATOM 1579 O O . GLU A 1 195 ? 1.040 -9.259 2.563 1.00 92.06 195 GLU A O 1
ATOM 1584 N N . LEU A 1 196 ? 0.290 -10.572 4.234 1.00 94.62 196 LEU A N 1
ATOM 1585 C CA . LEU A 1 196 ? 0.939 -9.833 5.305 1.00 94.62 196 LEU A CA 1
ATOM 1586 C C . LEU A 1 196 ? 2.298 -10.475 5.560 1.00 94.62 196 LEU A C 1
ATOM 1588 O O . LEU A 1 196 ? 2.362 -11.642 5.931 1.00 94.62 196 LEU A O 1
ATOM 1592 N N . LEU A 1 197 ? 3.350 -9.698 5.353 1.00 96.12 197 LEU A N 1
ATOM 1593 C CA . LEU A 1 197 ? 4.736 -10.142 5.397 1.00 96.12 197 LEU A CA 1
ATOM 1594 C C . LEU A 1 197 ? 5.375 -9.651 6.693 1.00 96.12 197 LEU A C 1
ATOM 1596 O O . LEU A 1 197 ? 5.230 -8.475 7.025 1.00 96.12 197 LEU A O 1
ATOM 1600 N N . GLU A 1 198 ? 6.064 -10.526 7.421 1.00 97.56 198 GLU A N 1
ATOM 1601 C CA . GLU A 1 198 ? 6.788 -10.139 8.637 1.00 97.56 198 GLU A CA 1
ATOM 1602 C C . GLU A 1 198 ? 7.919 -9.155 8.302 1.00 97.56 198 GLU A C 1
ATOM 1604 O O . GLU A 1 198 ? 8.640 -9.306 7.308 1.00 97.56 198 GLU A O 1
ATOM 1609 N N . CYS A 1 199 ? 8.041 -8.107 9.117 1.00 97.44 199 CYS A N 1
ATOM 1610 C CA . CYS A 1 199 ? 8.999 -7.033 8.906 1.00 97.44 199 CYS A CA 1
ATOM 1611 C C . CYS A 1 199 ? 9.349 -6.285 10.199 1.00 97.44 199 CYS A C 1
ATOM 1613 O O . CYS A 1 199 ? 8.561 -6.212 11.142 1.00 97.44 199 CYS A O 1
ATOM 1615 N N . SER A 1 200 ? 10.503 -5.626 10.198 1.00 97.62 200 SER A N 1
ATOM 1616 C CA . SER A 1 200 ? 10.863 -4.583 11.160 1.00 97.62 200 SER A CA 1
ATOM 1617 C C . SER A 1 200 ? 10.855 -3.216 10.484 1.00 97.62 200 SER A C 1
ATOM 1619 O O . SER A 1 200 ? 11.212 -3.110 9.309 1.00 97.62 200 SER A O 1
ATOM 1621 N N . VAL A 1 201 ? 10.516 -2.171 11.237 1.00 97.88 201 VAL A N 1
ATOM 1622 C CA . VAL A 1 201 ? 10.491 -0.790 10.739 1.00 97.88 201 VAL A CA 1
ATOM 1623 C C . VAL A 1 201 ? 11.479 0.057 11.528 1.00 97.88 201 VAL A C 1
ATOM 1625 O O . VAL A 1 201 ? 11.524 -0.017 12.758 1.00 97.88 201 VAL A O 1
ATOM 1628 N N . LYS A 1 202 ? 12.252 0.870 10.812 1.00 97.25 202 LYS A N 1
ATOM 1629 C CA . LYS A 1 202 ? 13.173 1.858 11.364 1.00 97.25 202 LYS A CA 1
ATOM 1630 C C . LYS A 1 202 ? 12.833 3.237 10.812 1.00 97.25 202 LYS A C 1
ATOM 1632 O O . LYS A 1 202 ? 12.869 3.451 9.603 1.00 97.25 202 LYS A O 1
ATOM 1637 N N . MET A 1 203 ? 12.527 4.179 11.695 1.00 96.94 203 MET A N 1
ATOM 1638 C CA . MET A 1 203 ? 12.298 5.570 11.306 1.00 96.94 203 MET A CA 1
ATOM 1639 C C . MET A 1 203 ? 13.624 6.222 10.897 1.00 96.94 203 MET A C 1
ATOM 1641 O O . MET A 1 203 ? 14.609 6.140 11.630 1.00 96.94 203 MET A O 1
ATOM 1645 N N . LEU A 1 204 ? 13.663 6.845 9.716 1.00 95.94 204 LEU A N 1
ATOM 1646 C CA . LEU A 1 204 ? 14.836 7.589 9.239 1.00 95.94 204 LEU A CA 1
ATOM 1647 C C . LEU A 1 204 ? 14.700 9.083 9.557 1.00 95.94 204 LEU A C 1
ATOM 1649 O O . LEU A 1 204 ? 15.684 9.732 9.905 1.00 95.94 204 LEU A O 1
ATOM 1653 N N . ASN A 1 205 ? 13.485 9.618 9.421 1.00 94.31 205 ASN A N 1
ATOM 1654 C CA . ASN A 1 205 ? 13.054 10.951 9.849 1.00 94.31 205 ASN A CA 1
ATOM 1655 C C . ASN A 1 205 ? 11.508 11.009 9.854 1.00 94.31 205 ASN A C 1
ATOM 1657 O O . ASN A 1 205 ? 10.859 9.979 9.699 1.00 94.31 205 ASN A O 1
ATOM 1661 N N . GLU A 1 206 ? 10.923 12.200 10.005 1.00 90.50 206 GLU A N 1
ATOM 1662 C CA . GLU A 1 206 ? 9.464 12.403 10.091 1.00 90.50 206 GLU A CA 1
ATOM 1663 C C . GLU A 1 206 ? 8.677 11.934 8.851 1.00 90.50 206 GLU A C 1
ATOM 1665 O O . GLU A 1 206 ? 7.514 11.560 8.972 1.00 90.50 206 GLU A O 1
ATOM 1670 N N . SER A 1 207 ? 9.285 11.934 7.658 1.00 94.31 207 SER A N 1
ATOM 1671 C CA . SER A 1 207 ? 8.613 11.582 6.396 1.00 94.31 207 SER A CA 1
ATOM 1672 C C . SER A 1 207 ? 9.219 10.374 5.680 1.00 94.31 207 SER A C 1
ATOM 1674 O O . SER A 1 207 ? 8.801 10.050 4.563 1.00 94.31 207 SER A O 1
ATOM 1676 N N . ARG A 1 208 ? 10.203 9.703 6.294 1.00 97.81 208 ARG A N 1
ATOM 1677 C CA . ARG A 1 208 ? 10.884 8.539 5.719 1.00 97.81 208 ARG A CA 1
ATOM 1678 C C . ARG A 1 208 ? 11.106 7.433 6.736 1.00 97.81 208 ARG A C 1
ATOM 1680 O O . ARG A 1 208 ? 11.533 7.666 7.867 1.00 97.81 208 ARG A O 1
ATOM 1687 N N . ALA A 1 209 ? 10.930 6.202 6.276 1.00 97.62 209 ALA A N 1
ATOM 1688 C CA . ALA A 1 209 ? 11.173 4.999 7.057 1.00 97.62 209 ALA A CA 1
ATOM 1689 C C . ALA A 1 209 ? 11.848 3.927 6.204 1.00 97.62 209 ALA A C 1
ATOM 1691 O O . ALA A 1 209 ? 11.736 3.917 4.983 1.00 97.62 209 ALA A O 1
ATOM 1692 N N . GLU A 1 210 ? 12.532 3.0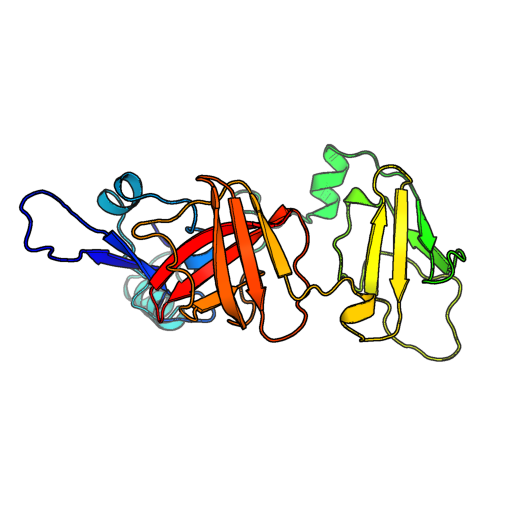07 6.861 1.00 97.88 210 GLU A N 1
ATOM 1693 C CA . GLU A 1 210 ? 13.102 1.814 6.259 1.00 97.88 210 GLU A CA 1
ATOM 1694 C C . GLU A 1 210 ? 12.358 0.588 6.794 1.00 97.88 210 GLU A C 1
ATOM 1696 O O . GLU A 1 210 ? 12.197 0.416 8.004 1.00 97.88 210 GLU A O 1
ATOM 1701 N N . VAL A 1 211 ? 11.889 -0.266 5.887 1.00 97.75 211 VAL A N 1
ATOM 1702 C CA . VAL A 1 211 ? 11.213 -1.525 6.203 1.00 97.75 211 VAL A CA 1
ATOM 1703 C C . VAL A 1 211 ? 12.114 -2.670 5.777 1.00 97.75 211 VAL A C 1
ATOM 1705 O O . VAL A 1 211 ? 12.499 -2.762 4.614 1.00 97.75 211 VAL A O 1
ATOM 1708 N N . THR A 1 212 ? 12.438 -3.556 6.714 1.00 97.56 212 THR A N 1
ATOM 1709 C CA . THR A 1 212 ? 13.230 -4.761 6.446 1.00 97.56 212 THR A CA 1
ATOM 1710 C C . THR A 1 212 ? 12.365 -5.997 6.650 1.00 97.56 212 THR A C 1
ATOM 1712 O O . THR A 1 212 ? 11.838 -6.208 7.740 1.00 97.56 212 THR A O 1
ATOM 1715 N N . PHE A 1 213 ? 12.216 -6.799 5.601 1.00 96.38 213 PHE A N 1
ATOM 1716 C CA . PHE A 1 213 ? 11.487 -8.067 5.589 1.00 96.38 213 PHE A CA 1
ATOM 1717 C C . PHE A 1 213 ? 12.390 -9.240 5.992 1.00 96.38 213 PHE A C 1
ATOM 1719 O O . PHE A 1 213 ? 13.616 -9.129 5.957 1.00 96.38 213 PHE A O 1
ATOM 1726 N N . GLU A 1 214 ? 11.805 -10.388 6.342 1.00 91.88 214 GLU A N 1
ATOM 1727 C CA . GLU A 1 214 ? 12.580 -11.616 6.597 1.00 91.88 214 GLU A CA 1
ATOM 1728 C C . GLU A 1 214 ? 13.201 -12.190 5.310 1.00 91.88 214 GLU A C 1
ATOM 1730 O O . GLU A 1 214 ? 14.391 -12.531 5.283 1.00 91.88 214 GLU A O 1
ATOM 1735 N N . GLU A 1 215 ? 12.416 -12.201 4.232 1.00 88.94 215 GLU A N 1
ATOM 1736 C CA . GLU A 1 215 ? 12.785 -12.667 2.890 1.00 88.94 215 GLU A CA 1
ATOM 1737 C C . GLU A 1 215 ? 12.692 -11.530 1.862 1.00 88.94 215 GLU A C 1
ATOM 1739 O O . GLU A 1 215 ? 12.024 -10.525 2.102 1.00 88.94 215 GLU A O 1
ATOM 1744 N N . ASN A 1 216 ? 13.342 -11.678 0.703 1.00 89.12 216 ASN A N 1
ATOM 1745 C CA . ASN A 1 216 ? 13.282 -10.681 -0.371 1.00 89.12 216 ASN A CA 1
ATOM 1746 C C . ASN A 1 216 ? 11.844 -10.501 -0.877 1.00 89.12 216 ASN A C 1
ATOM 1748 O O . ASN A 1 216 ? 11.176 -11.480 -1.195 1.00 89.12 216 ASN A O 1
ATOM 1752 N N . GLN A 1 217 ? 11.390 -9.253 -1.011 1.00 88.00 217 GLN A N 1
ATOM 1753 C CA . GLN A 1 217 ? 10.040 -8.927 -1.475 1.00 88.00 217 GLN A CA 1
ATOM 1754 C C . GLN A 1 217 ? 10.076 -8.022 -2.700 1.00 88.00 217 GLN A C 1
ATOM 1756 O O . GLN A 1 217 ? 10.894 -7.105 -2.794 1.00 88.00 217 GLN A O 1
ATOM 1761 N N . ILE A 1 218 ? 9.154 -8.248 -3.636 1.00 84.50 218 ILE A N 1
ATOM 1762 C CA . ILE A 1 218 ? 8.937 -7.334 -4.761 1.00 84.50 218 ILE A CA 1
ATOM 1763 C C . ILE A 1 218 ? 8.072 -6.176 -4.259 1.00 84.50 218 ILE A C 1
ATOM 1765 O O . ILE A 1 218 ? 6.879 -6.345 -4.000 1.00 84.50 218 ILE A O 1
ATOM 1769 N N . ALA A 1 219 ? 8.680 -5.000 -4.145 1.00 85.38 219 ALA A N 1
ATOM 1770 C CA . ALA A 1 219 ? 8.042 -3.763 -3.713 1.00 85.38 219 ALA A CA 1
ATOM 1771 C C . ALA A 1 219 ? 8.216 -2.706 -4.821 1.00 85.38 219 ALA A C 1
ATOM 1773 O O . ALA A 1 219 ? 9.260 -2.058 -4.883 1.00 85.38 219 ALA A O 1
ATOM 1774 N N . PRO A 1 220 ? 7.259 -2.575 -5.759 1.00 83.31 220 PRO A N 1
ATOM 1775 C CA . PRO A 1 220 ? 7.387 -1.635 -6.868 1.00 83.31 220 PRO A CA 1
ATOM 1776 C C . PRO A 1 220 ? 7.340 -0.178 -6.390 1.00 83.31 220 PRO A C 1
ATOM 1778 O O . PRO A 1 220 ? 6.416 0.201 -5.668 1.00 83.31 220 PRO A O 1
ATOM 1781 N N . ALA A 1 221 ? 8.286 0.637 -6.861 1.00 87.50 221 ALA A N 1
ATOM 1782 C CA . ALA A 1 221 ? 8.327 2.077 -6.611 1.00 87.50 221 ALA A CA 1
ATOM 1783 C C . ALA A 1 221 ? 6.993 2.765 -6.952 1.00 87.50 221 ALA A C 1
ATOM 1785 O O . ALA A 1 221 ? 6.326 2.425 -7.938 1.00 87.50 221 ALA A O 1
ATOM 1786 N N . GLY A 1 222 ? 6.596 3.724 -6.119 1.00 88.88 222 GLY A N 1
ATOM 1787 C CA . GLY A 1 222 ? 5.333 4.454 -6.213 1.00 88.88 222 GLY A CA 1
ATOM 1788 C C . GLY A 1 222 ? 4.112 3.723 -5.639 1.00 88.88 222 GLY A C 1
ATOM 1789 O O . GLY A 1 222 ? 3.057 4.343 -5.497 1.00 88.88 222 GLY A O 1
ATOM 1790 N N . GLN A 1 223 ? 4.203 2.431 -5.290 1.00 91.88 223 GLN A N 1
ATOM 1791 C CA . GLN A 1 223 ? 3.132 1.760 -4.544 1.00 91.88 223 GLN A CA 1
ATOM 1792 C C . GLN A 1 223 ? 3.196 2.090 -3.053 1.00 91.88 223 GLN A C 1
ATOM 1794 O O . GLN A 1 223 ? 4.245 2.428 -2.515 1.00 91.88 223 GLN A O 1
ATOM 1799 N N . SER A 1 224 ? 2.059 1.973 -2.367 1.00 96.81 224 SER A N 1
ATOM 1800 C CA . SER A 1 224 ? 2.021 2.119 -0.913 1.00 96.81 224 SER A CA 1
ATOM 1801 C C . SER A 1 224 ? 2.484 0.839 -0.215 1.00 96.81 224 SER A C 1
ATOM 1803 O O . SER A 1 224 ? 2.037 -0.260 -0.551 1.00 96.81 224 SER A O 1
ATOM 1805 N N . LEU A 1 225 ? 3.296 0.985 0.825 1.00 97.94 225 LEU A N 1
ATOM 1806 C CA . LEU A 1 225 ? 3.601 -0.066 1.790 1.00 97.94 225 LEU A CA 1
ATOM 1807 C C . LEU A 1 225 ? 2.942 0.307 3.118 1.00 97.94 225 LEU A C 1
ATOM 1809 O O . LEU A 1 225 ? 3.213 1.367 3.676 1.00 97.94 225 LEU A O 1
ATOM 1813 N N . VAL A 1 226 ? 2.055 -0.559 3.610 1.00 98.19 226 VAL A N 1
ATOM 1814 C CA . VAL A 1 226 ? 1.243 -0.296 4.810 1.00 98.19 226 VAL A CA 1
ATOM 1815 C C . VAL A 1 226 ? 1.617 -1.264 5.924 1.00 98.19 226 VAL A C 1
ATOM 1817 O O . VAL A 1 226 ? 1.679 -2.474 5.691 1.00 98.19 226 VAL A O 1
ATOM 1820 N N . ILE A 1 227 ? 1.846 -0.732 7.125 1.00 98.12 227 ILE A N 1
ATOM 1821 C CA . ILE A 1 227 ? 2.278 -1.470 8.315 1.00 98.12 227 ILE A CA 1
ATOM 1822 C C . ILE A 1 227 ? 1.091 -1.772 9.228 1.00 98.12 227 ILE A C 1
ATOM 1824 O O . ILE A 1 227 ? 0.218 -0.934 9.474 1.00 98.12 227 ILE A O 1
ATOM 1828 N N . TYR A 1 228 ? 1.102 -2.977 9.783 1.00 97.69 228 TYR A N 1
ATOM 1829 C CA . TYR A 1 228 ? 0.074 -3.530 10.640 1.00 97.69 228 TYR A CA 1
ATOM 1830 C C . TYR A 1 228 ? 0.655 -4.149 11.916 1.00 97.69 228 TYR A C 1
ATOM 1832 O O . TYR A 1 228 ? 1.686 -4.821 11.900 1.00 97.69 228 TYR A O 1
ATOM 1840 N N . ASP A 1 229 ? -0.083 -3.995 13.015 1.00 96.44 229 ASP A N 1
ATOM 1841 C CA . ASP A 1 229 ? 0.164 -4.634 14.311 1.00 96.44 229 ASP A CA 1
ATOM 1842 C C . ASP A 1 229 ? -1.104 -5.377 14.750 1.00 96.44 229 ASP A C 1
ATOM 1844 O O . ASP A 1 229 ? -2.099 -4.775 15.169 1.00 96.44 229 ASP A O 1
ATOM 1848 N N . GLY A 1 230 ? -1.119 -6.699 14.567 1.00 94.88 230 GLY A N 1
ATOM 1849 C CA . GLY A 1 230 ? -2.347 -7.481 14.695 1.00 94.88 230 GLY A CA 1
ATOM 1850 C C . GLY A 1 230 ? -3.385 -7.054 13.650 1.00 94.88 230 GLY A C 1
ATOM 1851 O O . GLY A 1 230 ? -3.168 -7.238 12.452 1.00 94.88 230 GLY A O 1
ATOM 1852 N N . GLU A 1 231 ? -4.511 -6.503 14.111 1.00 95.62 231 GLU A N 1
ATOM 1853 C CA . GLU A 1 231 ? -5.568 -5.930 13.262 1.00 95.62 231 GLU A CA 1
ATOM 1854 C C . GLU A 1 231 ? -5.420 -4.419 13.038 1.00 95.62 231 GLU A C 1
ATOM 1856 O O . GLU A 1 231 ? -6.173 -3.850 12.248 1.00 95.62 231 GLU A O 1
ATOM 1861 N N . ARG A 1 232 ? -4.504 -3.754 13.750 1.00 96.25 232 ARG A N 1
ATOM 1862 C CA . ARG A 1 232 ? -4.319 -2.300 13.687 1.00 96.25 232 ARG A CA 1
ATOM 1863 C C . ARG A 1 232 ? -3.526 -1.949 12.440 1.00 96.25 232 ARG A C 1
ATOM 1865 O O . ARG A 1 232 ? -2.455 -2.507 12.234 1.00 96.25 232 ARG A O 1
ATOM 1872 N N . CYS A 1 233 ? -4.034 -1.023 11.639 1.00 97.25 233 CYS A N 1
ATOM 1873 C CA . CYS A 1 233 ? -3.266 -0.339 10.609 1.00 97.25 233 CYS A CA 1
ATOM 1874 C C . CYS A 1 233 ? -2.521 0.808 11.293 1.00 97.25 233 CYS A C 1
ATOM 1876 O O . CYS A 1 233 ? -3.160 1.711 11.828 1.00 97.25 233 CYS A O 1
ATOM 1878 N N . LEU A 1 234 ? -1.192 0.751 11.317 1.00 96.62 234 LEU A N 1
ATOM 1879 C CA . LEU A 1 234 ? -0.376 1.791 11.948 1.00 96.62 234 LEU A CA 1
ATOM 1880 C C . LEU A 1 234 ? -0.174 2.995 11.028 1.00 96.62 234 LEU A C 1
ATOM 1882 O O . LEU A 1 234 ? 0.047 4.101 11.507 1.00 96.62 234 LEU A O 1
ATOM 1886 N N . GLY A 1 235 ? -0.271 2.782 9.717 1.00 97.19 235 GLY A N 1
ATOM 1887 C CA . GLY A 1 235 ? 0.084 3.771 8.711 1.00 97.19 235 GLY A CA 1
ATOM 1888 C C . GLY A 1 235 ? 0.950 3.140 7.633 1.00 97.19 235 GLY A C 1
ATOM 1889 O O . GLY A 1 235 ? 0.928 1.920 7.448 1.00 97.19 235 GLY A O 1
ATOM 1890 N N . GLY A 1 236 ? 1.709 3.952 6.916 1.00 97.62 236 GLY A N 1
ATOM 1891 C CA . GLY A 1 236 ? 2.531 3.482 5.811 1.00 97.62 236 GLY A CA 1
ATOM 1892 C C . GLY A 1 236 ? 3.304 4.601 5.138 1.00 97.62 236 GLY A C 1
ATOM 1893 O O . GLY A 1 236 ? 3.459 5.682 5.698 1.00 97.62 236 GLY A O 1
ATOM 1894 N N . GLY A 1 237 ? 3.775 4.324 3.931 1.00 97.88 237 GLY A N 1
ATOM 1895 C CA . GLY A 1 237 ? 4.444 5.287 3.064 1.00 97.88 237 GLY A CA 1
ATOM 1896 C C . GLY A 1 237 ? 4.432 4.822 1.615 1.00 97.88 237 GLY A C 1
ATOM 1897 O O . GLY A 1 237 ? 3.933 3.736 1.295 1.00 97.88 237 GLY A O 1
ATOM 1898 N N . VAL A 1 238 ? 4.986 5.644 0.736 1.00 97.75 238 VAL A N 1
ATOM 1899 C CA . VAL A 1 238 ? 5.189 5.326 -0.678 1.00 97.75 238 VAL A CA 1
ATOM 1900 C C . VAL A 1 238 ? 6.580 4.723 -0.852 1.00 97.75 238 VAL A C 1
ATOM 1902 O O . VAL A 1 238 ? 7.547 5.217 -0.283 1.00 97.75 238 VAL A O 1
ATOM 1905 N N . ILE A 1 239 ? 6.671 3.625 -1.598 1.00 95.38 239 ILE A N 1
ATOM 1906 C CA . ILE A 1 239 ? 7.931 2.937 -1.892 1.00 95.38 239 ILE A CA 1
ATOM 1907 C C . ILE A 1 239 ? 8.776 3.792 -2.844 1.00 95.38 239 ILE A C 1
ATOM 1909 O O . ILE A 1 239 ? 8.272 4.180 -3.900 1.00 95.38 239 ILE A O 1
ATOM 1913 N N . ASP A 1 240 ? 10.043 4.025 -2.487 1.00 89.94 240 ASP A N 1
ATOM 1914 C CA . ASP A 1 240 ? 11.048 4.677 -3.349 1.00 89.94 240 ASP A CA 1
ATOM 1915 C C . ASP A 1 240 ? 11.425 3.847 -4.597 1.00 89.94 240 ASP A C 1
ATOM 1917 O O . ASP A 1 240 ? 11.577 2.600 -4.504 1.00 89.94 240 ASP A O 1
#

Nearest PDB structures (foldseek):
  2hma-assembly1_A-2  TM=9.136E-01  e=2.433E-23  Streptococcus pneumoniae
  2deu-assembly2_B  TM=9.074E-01  e=2.165E-23  Escherichia coli
  2der-assembly1_A  TM=8.963E-01  e=2.525E-22  Escherichia coli
  2der-assembly2_B  TM=8.730E-01  e=1.778E-22  Escherichia coli
  8phv-assembly1_B  TM=8.003E-01  e=3.309E-02  Homo sapiens

Solvent-accessible surface area (backbone atoms only — not comparable to full-atom values): 13441 Å² total; per-residue (Å²): 86,97,45,26,19,30,75,44,76,48,87,56,94,54,94,85,55,78,48,50,40,46,23,49,16,73,25,74,94,58,39,39,40,79,81,50,29,79,47,43,46,73,59,49,76,78,56,54,40,85,50,6,84,41,45,71,69,55,54,34,53,50,26,52,76,70,67,42,91,62,37,82,56,76,80,90,55,72,59,87,94,66,45,94,54,58,66,65,65,58,46,52,79,80,44,81,78,42,78,22,46,23,21,33,89,87,67,48,78,32,30,39,33,62,29,40,83,80,62,55,74,66,42,69,74,89,62,47,72,75,66,73,65,100,62,95,62,68,46,26,27,30,43,74,37,65,89,80,24,28,35,30,34,43,59,69,94,43,55,73,69,46,56,27,37,40,64,46,52,27,36,76,35,34,55,29,61,74,68,74,56,70,93,44,82,35,31,33,28,56,44,90,93,48,68,76,39,59,27,37,43,41,75,75,54,90,41,28,35,37,38,37,39,86,58,67,40,74,62,58,60,75,34,52,37,34,36,28,57,91,57,34,49,39,12,29,21,31,28,98

Radius of gyration: 21.16 Å; Cα contacts (8 Å, |Δi|>4): 506; chains: 1; bounding box: 57×39×62 Å

Mean predicted aligned error: 8.25 Å